Protein AF-A0A106Q282-F1 (afdb_monomer)

Secondary structure (DSSP, 8-state):
--HHHHHHHHHHHTT-HHHHHHHHTT--SHHHHHHHHHHHHHTT-HHHHHHHHHHHHHHS-TTHHHHHHHHHHHHTT-HHHHHHHHHHHHHHSS--EEEEETTEEEEE-HHHHHHHHHSSSEEEETTTTEEEETTEEEE-TT-HHHHHHHHHHHHHTTS-EEHHHHHHHHH--SS--HHHHHHHHHHHHHHHHHHTTTEEEEE-SSEEEEEESS-S-EEEEE-SS--TTHHHHHHTTT---B-HHHHHHHTT--HHHHHHHHHHHHHTTS-EEES-GGG-EEEPPPPTT--GGGSSPPPPPP-

Solvent-accessible surface area (backbone atoms only — not comparable to full-atom values): 16586 Å² total; per-residue (Å²): 131,65,66,51,61,56,51,23,51,51,26,47,75,73,71,32,35,66,63,16,36,78,57,31,70,92,42,85,50,28,70,32,24,36,53,48,12,52,28,28,45,78,71,66,40,53,70,60,13,51,54,28,37,54,50,12,60,70,60,32,57,89,72,55,49,60,55,50,51,39,50,52,26,56,76,68,66,40,64,68,59,35,51,52,47,51,52,53,46,55,62,57,72,34,64,60,22,20,42,31,35,76,92,46,78,42,78,24,39,51,68,55,48,53,51,53,63,69,31,65,33,37,35,36,29,65,78,71,33,30,41,34,37,67,91,50,73,48,82,27,68,94,35,64,50,51,40,41,46,51,44,54,29,28,51,40,30,89,43,65,41,42,51,63,58,50,43,35,67,42,69,67,42,94,69,84,49,71,69,53,53,55,49,48,55,53,49,49,52,52,42,31,69,67,36,58,94,52,24,47,65,45,81,52,98,65,28,34,29,55,45,57,63,92,32,92,43,53,33,23,37,34,49,61,68,89,50,97,50,45,73,61,50,62,75,22,66,85,52,49,77,40,39,59,63,58,53,10,61,77,66,76,45,56,49,70,60,41,45,56,43,51,53,54,33,37,75,69,66,60,31,44,74,47,75,59,80,94,62,34,29,38,22,37,62,76,63,93,87,61,69,67,79,76,72,55,77,74,80,73,84,83,133

Foldseek 3Di:
DPPLLVQLVVCVVVLNLVSSCVSLVPPQALSSLQSPLSSCVSVVNNVSSVVSNVSSCVRDDVPVPLVVQLVVCVVVVPPVSNVVSVVVVVVQQDFAWWKAFPVGIDGDGPVRVVVVQCDQAFELEPVQLWTDGHPDIFHCPVPQLLSQLVLQQLNQPPDFDALQRSLCRRVVDPDDDVVSVVVSVVSLVVSQVRCVVFWHWDADPGGTHTGGDPGPGRIYIGHPDPDPLVLLLVVQVVQDWDDLVRSCVVVVHDSVVSVVSQVVCVVVLQWDWDDDDRPITIHGDPDPPDPCVVVDDDPDDDD

Organism: NCBI:txid101571

Radius of gyration: 25.52 Å; Cα contacts (8 Å, |Δi|>4): 434; chains: 1; bounding box: 53×56×69 Å

Structure (mmCIF, N/CA/C/O backbone):
data_AF-A0A106Q282-F1
#
_entry.id   AF-A0A106Q282-F1
#
loop_
_atom_site.group_PDB
_atom_site.id
_atom_site.type_symbol
_atom_site.label_atom_id
_atom_site.label_alt_id
_atom_site.label_comp_id
_atom_site.label_asym_id
_atom_site.label_entity_id
_atom_site.label_seq_id
_atom_site.pdbx_PDB_ins_code
_atom_site.Cartn_x
_atom_site.Cartn_y
_atom_site.Cartn_z
_atom_site.occupancy
_atom_site.B_iso_or_equiv
_atom_site.auth_seq_id
_atom_site.auth_comp_id
_atom_site.auth_asym_id
_atom_site.auth_atom_id
_atom_site.pdbx_PDB_model_num
ATOM 1 N N . MET A 1 1 ? -22.013 -17.414 27.531 1.00 53.38 1 MET A N 1
ATOM 2 C CA . MET A 1 1 ? -21.304 -16.157 27.854 1.00 53.38 1 MET A CA 1
ATOM 3 C C . MET A 1 1 ? -20.330 -16.478 28.979 1.00 53.38 1 MET A C 1
ATOM 5 O O . MET A 1 1 ? -20.756 -17.107 29.939 1.00 53.38 1 MET A O 1
ATOM 9 N N . ASP A 1 2 ? -19.038 -16.191 28.820 1.00 76.56 2 ASP A N 1
ATOM 10 C CA . ASP A 1 2 ? -17.997 -16.616 29.770 1.00 76.56 2 ASP A CA 1
ATOM 11 C C . ASP A 1 2 ? -18.056 -15.763 31.051 1.00 76.56 2 ASP A C 1
ATOM 13 O O . ASP A 1 2 ? -17.713 -14.578 31.042 1.00 76.56 2 ASP A O 1
ATOM 17 N N . SER A 1 3 ? -18.544 -16.358 32.142 1.00 81.38 3 SER A N 1
ATOM 18 C CA . SER A 1 3 ? -18.848 -15.666 33.401 1.00 81.38 3 SER A CA 1
ATOM 19 C C . SER A 1 3 ? -17.624 -14.993 34.028 1.00 81.38 3 SER A C 1
ATOM 21 O O . SER A 1 3 ? -17.761 -13.948 34.669 1.00 81.38 3 SER A O 1
ATOM 23 N N . LEU A 1 4 ? -16.425 -15.541 33.801 1.00 83.69 4 LEU A N 1
ATOM 24 C CA . LEU A 1 4 ? -15.169 -14.994 34.313 1.00 83.69 4 LEU A CA 1
ATOM 25 C C . LEU A 1 4 ? -14.754 -13.723 33.570 1.00 83.69 4 LEU A C 1
ATOM 27 O O . LEU A 1 4 ? -14.342 -12.753 34.207 1.00 83.69 4 LEU A O 1
ATOM 31 N N . LEU A 1 5 ? -14.921 -13.692 32.243 1.00 79.38 5 LEU A N 1
ATOM 32 C CA . LEU A 1 5 ? -14.633 -12.506 31.431 1.00 79.38 5 LEU A CA 1
ATOM 33 C C . LEU A 1 5 ? -15.580 -11.355 31.782 1.00 79.38 5 LEU A C 1
ATOM 35 O O . LEU A 1 5 ? -15.135 -10.222 31.969 1.00 79.38 5 LEU A O 1
ATOM 39 N N . THR A 1 6 ? -16.874 -11.644 31.949 1.00 80.69 6 THR A N 1
ATOM 40 C CA . THR A 1 6 ? -17.861 -10.636 32.361 1.00 80.69 6 THR A CA 1
ATOM 41 C C . THR A 1 6 ? -17.565 -10.093 33.763 1.00 80.69 6 THR A C 1
ATOM 43 O O . THR A 1 6 ? -17.649 -8.886 33.989 1.00 80.69 6 THR A O 1
ATOM 46 N N . ALA A 1 7 ? -17.183 -10.955 34.711 1.00 79.19 7 ALA A N 1
ATOM 47 C CA . ALA A 1 7 ? -16.820 -10.533 36.062 1.00 79.19 7 ALA A CA 1
ATOM 48 C C . ALA A 1 7 ? -15.539 -9.680 36.090 1.00 79.19 7 ALA A C 1
ATOM 50 O O . ALA A 1 7 ? -15.483 -8.685 36.810 1.00 79.19 7 ALA A O 1
ATOM 51 N N . ALA A 1 8 ? -14.531 -10.029 35.286 1.00 75.12 8 ALA A N 1
ATOM 52 C CA . ALA A 1 8 ? -13.304 -9.248 35.159 1.00 75.12 8 ALA A CA 1
ATOM 53 C C . ALA A 1 8 ? -13.548 -7.873 34.515 1.00 75.12 8 ALA A C 1
ATOM 55 O O . ALA A 1 8 ? -13.023 -6.873 34.999 1.00 75.12 8 ALA A O 1
ATOM 56 N N . ALA A 1 9 ? -14.396 -7.795 33.484 1.00 73.62 9 ALA A N 1
ATOM 57 C CA . ALA A 1 9 ? -14.776 -6.524 32.867 1.00 73.62 9 ALA A CA 1
ATOM 58 C C . ALA A 1 9 ? -15.494 -5.588 33.856 1.00 73.62 9 ALA A C 1
ATOM 60 O O . ALA A 1 9 ? -15.179 -4.401 33.918 1.00 73.62 9 ALA A O 1
ATOM 61 N N . ARG A 1 10 ? -16.407 -6.120 34.684 1.00 76.88 10 ARG A N 1
ATOM 62 C CA . ARG A 1 10 ? -17.064 -5.335 35.745 1.00 76.88 10 ARG A CA 1
ATOM 63 C C . ARG A 1 10 ? -16.081 -4.841 36.804 1.00 76.88 10 ARG A C 1
ATOM 65 O O . ARG A 1 10 ? -16.205 -3.701 37.234 1.00 76.88 10 ARG A O 1
ATOM 72 N N . ALA A 1 11 ? -15.108 -5.665 37.198 1.00 71.44 11 ALA A N 1
ATOM 73 C CA . ALA A 1 11 ? -14.070 -5.249 38.141 1.00 71.44 11 ALA A CA 1
ATOM 74 C C . ALA A 1 11 ? -13.252 -4.067 37.588 1.00 71.44 11 ALA A C 1
ATOM 76 O O . ALA A 1 11 ? -13.077 -3.072 38.283 1.00 71.44 11 ALA A O 1
ATOM 77 N N . LEU A 1 12 ? -12.860 -4.106 36.308 1.00 73.06 12 LEU A N 1
ATOM 78 C CA . LEU A 1 12 ? -12.168 -2.981 35.659 1.00 73.06 12 LEU A CA 1
ATOM 79 C C . LEU A 1 12 ? -13.017 -1.712 35.584 1.00 73.06 12 LEU A C 1
ATOM 81 O O . LEU A 1 12 ? -12.491 -0.621 35.799 1.00 73.06 12 LEU A O 1
ATOM 85 N N . ALA A 1 13 ? -14.312 -1.843 35.285 1.00 74.31 13 ALA A N 1
ATOM 86 C CA . ALA A 1 13 ? -15.237 -0.710 35.252 1.00 74.31 13 ALA A CA 1
ATOM 87 C C . ALA A 1 13 ? -15.425 -0.070 36.639 1.00 74.31 13 ALA A C 1
ATOM 89 O O . ALA A 1 13 ? -15.619 1.137 36.736 1.00 74.31 13 ALA A O 1
ATOM 90 N N . ALA A 1 14 ? -15.317 -0.866 37.706 1.00 80.81 14 ALA A N 1
ATOM 91 C CA . ALA A 1 14 ? -15.343 -0.400 39.091 1.00 80.81 14 ALA A CA 1
ATOM 92 C C . ALA A 1 14 ? -13.981 0.125 39.595 1.00 80.81 14 ALA A C 1
ATOM 94 O O . ALA A 1 14 ? -13.879 0.514 40.756 1.00 80.81 14 ALA A O 1
ATOM 95 N N . GLY A 1 15 ? -12.938 0.130 38.754 1.00 81.31 15 GLY A N 1
ATOM 96 C CA . GLY A 1 15 ? -11.592 0.563 39.139 1.00 81.31 15 GLY A CA 1
ATOM 97 C C . GLY A 1 15 ? -10.822 -0.447 39.996 1.00 81.31 15 GLY A C 1
ATOM 98 O O . GLY A 1 15 ? -9.905 -0.053 40.711 1.00 81.31 15 GLY A O 1
ATOM 99 N N . ASP A 1 16 ? -11.172 -1.736 39.930 1.00 87.38 16 ASP A N 1
ATOM 100 C CA . ASP A 1 16 ? -10.484 -2.846 40.602 1.00 87.38 16 ASP A CA 1
ATOM 101 C C . ASP A 1 16 ? -9.645 -3.678 39.601 1.00 87.38 16 ASP A C 1
ATOM 103 O O . ASP A 1 16 ? -10.053 -4.768 39.166 1.00 87.38 16 ASP A O 1
ATOM 107 N N . PRO A 1 17 ? -8.453 -3.189 39.196 1.00 80.12 17 PRO A N 1
ATOM 108 C CA . PRO A 1 17 ? -7.592 -3.895 38.252 1.00 80.12 17 PRO A CA 1
ATOM 109 C C . PRO A 1 17 ? -7.018 -5.194 38.827 1.00 80.12 17 PRO A C 1
ATOM 111 O O . PRO A 1 17 ? -6.827 -6.154 38.081 1.00 80.12 17 PRO A O 1
ATOM 114 N N . LEU A 1 18 ? -6.780 -5.278 40.141 1.00 91.38 18 LEU A N 1
ATOM 115 C CA . LEU A 1 18 ? -6.259 -6.494 40.778 1.00 91.38 18 LEU A CA 1
ATOM 116 C C . LEU A 1 18 ? -7.315 -7.602 40.817 1.00 91.38 18 LEU A C 1
ATOM 118 O O . LEU A 1 18 ? -7.019 -8.755 40.491 1.00 91.38 18 LEU A O 1
ATOM 122 N N . GLY A 1 19 ? -8.565 -7.262 41.133 1.00 85.06 19 GLY A N 1
ATOM 123 C CA . GLY A 1 19 ? -9.672 -8.203 41.051 1.00 85.06 19 GLY A CA 1
ATOM 124 C C . GLY A 1 19 ? -9.935 -8.665 39.622 1.00 85.06 19 GLY A C 1
ATOM 125 O O . GLY A 1 19 ? -10.280 -9.832 39.415 1.00 85.06 19 GLY A O 1
ATOM 126 N N . ALA A 1 20 ? -9.754 -7.807 38.618 1.00 84.81 20 ALA A N 1
ATOM 127 C CA . ALA A 1 20 ? -9.811 -8.237 37.226 1.00 84.81 20 ALA A CA 1
ATOM 128 C C . ALA A 1 20 ? -8.704 -9.254 36.907 1.00 84.81 20 ALA A C 1
ATOM 130 O O . ALA A 1 20 ? -8.999 -10.336 36.399 1.00 84.81 20 ALA A O 1
ATOM 131 N N . LEU A 1 21 ? -7.451 -8.959 37.276 1.00 89.69 21 LEU A N 1
ATOM 132 C CA . LEU A 1 21 ? -6.305 -9.844 37.041 1.00 89.69 21 LEU A CA 1
ATOM 133 C C . LEU A 1 21 ? -6.476 -11.213 37.700 1.00 89.69 21 LEU A C 1
ATOM 135 O O . LEU A 1 21 ? -6.272 -12.218 37.027 1.00 89.69 21 LEU A O 1
ATOM 139 N N . ASN A 1 22 ? -6.945 -11.283 38.948 1.00 91.19 22 ASN A N 1
ATOM 140 C CA . ASN A 1 22 ? -7.187 -12.560 39.636 1.00 91.19 22 ASN A CA 1
ATOM 141 C C . ASN A 1 22 ? -8.141 -13.496 38.876 1.00 91.19 22 ASN A C 1
ATOM 143 O O . ASN A 1 22 ? -8.068 -14.712 39.029 1.00 91.19 22 ASN A O 1
ATOM 147 N N . ARG A 1 23 ? -9.027 -12.948 38.038 1.00 87.88 23 ARG A N 1
ATOM 148 C CA . ARG A 1 23 ? -10.015 -13.721 37.273 1.00 87.88 23 ARG A CA 1
ATOM 149 C C . ARG A 1 23 ? -9.509 -14.168 35.901 1.00 87.88 23 ARG A C 1
ATOM 151 O O . ARG A 1 23 ? -9.998 -15.168 35.384 1.00 87.88 23 ARG A O 1
ATOM 158 N N . VAL A 1 24 ? -8.557 -13.445 35.302 1.00 90.06 24 VAL A N 1
ATOM 159 C CA . VAL A 1 24 ? -8.091 -13.689 33.919 1.00 90.06 24 VAL A CA 1
ATOM 160 C C . VAL A 1 24 ? -6.582 -13.931 33.786 1.00 90.06 24 VAL A C 1
ATOM 162 O O . VAL A 1 24 ? -6.096 -14.110 32.673 1.00 90.06 24 VAL A O 1
ATOM 165 N N . ALA A 1 25 ? -5.825 -13.969 34.889 1.00 86.31 25 ALA A N 1
ATOM 166 C CA . ALA A 1 25 ? -4.361 -14.087 34.891 1.00 86.31 25 ALA A CA 1
ATOM 167 C C . ALA A 1 25 ? -3.834 -15.282 34.081 1.00 86.31 25 ALA A C 1
ATOM 169 O O . ALA A 1 25 ? -2.866 -15.128 33.338 1.00 86.31 25 ALA A O 1
ATOM 170 N N . LEU A 1 26 ? -4.493 -16.438 34.204 1.00 85.88 26 LEU A N 1
ATOM 171 C CA . LEU A 1 26 ? -4.070 -17.720 33.623 1.00 85.88 26 LEU A CA 1
ATOM 172 C C . LEU A 1 26 ? -4.639 -17.988 32.220 1.00 85.88 26 LEU A C 1
ATOM 174 O O . LEU A 1 26 ? -4.508 -19.093 31.703 1.00 85.88 26 LEU A O 1
ATOM 178 N N . ARG A 1 27 ? -5.326 -17.013 31.621 1.00 84.12 27 ARG A N 1
ATOM 179 C CA . ARG A 1 27 ? -6.064 -17.195 30.371 1.00 84.12 27 ARG A CA 1
ATOM 180 C C . ARG A 1 27 ? -5.407 -16.463 29.217 1.00 84.12 27 ARG A C 1
ATOM 182 O O . ARG A 1 27 ? -5.316 -15.241 29.258 1.00 84.12 27 ARG A O 1
ATOM 189 N N . ASP A 1 28 ? -5.044 -17.184 28.163 1.00 80.06 28 ASP A N 1
ATOM 190 C CA . ASP A 1 28 ? -4.363 -16.626 26.984 1.00 80.06 28 ASP A CA 1
ATOM 191 C C . ASP A 1 28 ? -5.266 -16.446 25.757 1.00 80.06 28 ASP A C 1
ATOM 193 O O . ASP A 1 28 ? -4.793 -16.108 24.673 1.00 80.06 28 ASP A O 1
ATOM 197 N N . ASP A 1 29 ? -6.582 -16.600 25.919 1.00 79.75 29 ASP A N 1
ATOM 198 C CA . ASP A 1 29 ? -7.537 -16.195 24.894 1.00 79.75 29 ASP A CA 1
ATOM 199 C C . ASP A 1 29 ? -7.600 -14.667 24.749 1.00 79.75 29 ASP A C 1
ATOM 201 O O . ASP A 1 29 ? -7.314 -13.893 25.669 1.00 79.75 29 ASP A O 1
ATOM 205 N N . ALA A 1 30 ? -7.988 -14.219 23.558 1.00 73.62 30 ALA A N 1
ATOM 206 C CA . ALA A 1 30 ? -7.926 -12.815 23.174 1.00 73.62 30 ALA A CA 1
ATOM 207 C C . ALA A 1 30 ? -8.675 -11.849 24.130 1.00 73.62 30 ALA A C 1
ATOM 209 O O . ALA A 1 30 ? -8.098 -10.818 24.493 1.00 73.62 30 ALA A O 1
ATOM 210 N N . PRO A 1 31 ? -9.893 -12.164 24.626 1.00 76.25 31 PRO A N 1
ATOM 211 C CA . PRO A 1 31 ? -10.565 -11.357 25.649 1.00 76.25 31 PRO A CA 1
ATOM 212 C C . PRO A 1 31 ? -9.780 -11.226 26.953 1.00 76.25 31 PRO A C 1
ATOM 214 O O . PRO A 1 31 ? -9.683 -10.132 27.508 1.00 76.25 31 PRO A O 1
ATOM 217 N N . ALA A 1 32 ? -9.187 -12.317 27.434 1.00 82.62 32 ALA A N 1
ATOM 218 C CA . ALA A 1 32 ? -8.398 -12.306 28.656 1.00 82.62 32 ALA A CA 1
ATOM 219 C C . ALA A 1 32 ? -7.122 -11.463 28.503 1.00 82.62 32 ALA A C 1
ATOM 221 O O . ALA A 1 32 ? -6.776 -10.696 29.401 1.00 82.62 32 ALA A O 1
ATOM 222 N N . LEU A 1 33 ? -6.449 -11.538 27.349 1.00 82.81 33 LEU A N 1
ATOM 223 C CA . LEU A 1 33 ? -5.311 -10.671 27.019 1.00 82.81 33 LEU A CA 1
ATOM 224 C C . LEU A 1 33 ? -5.704 -9.183 27.002 1.00 82.81 33 LEU A C 1
ATOM 226 O O . LEU A 1 33 ? -4.972 -8.354 27.545 1.00 82.81 33 LEU A O 1
ATOM 230 N N . ALA A 1 34 ? -6.865 -8.839 26.435 1.00 77.75 34 ALA A N 1
ATOM 231 C CA . ALA A 1 34 ? -7.357 -7.461 26.405 1.00 77.75 34 ALA A CA 1
ATOM 232 C C . ALA A 1 34 ? -7.664 -6.923 27.813 1.00 77.75 34 ALA A C 1
ATOM 234 O O . ALA A 1 34 ? -7.200 -5.839 28.165 1.00 77.75 34 ALA A O 1
ATOM 235 N N . LEU A 1 35 ? -8.376 -7.693 28.644 1.00 82.12 35 LEU A N 1
ATOM 236 C CA . LEU A 1 35 ? -8.706 -7.297 30.019 1.00 82.12 35 LEU A CA 1
ATOM 237 C C . LEU A 1 35 ? -7.449 -7.163 30.894 1.00 82.12 35 LEU A C 1
ATOM 239 O O . LEU A 1 35 ? -7.337 -6.200 31.651 1.00 82.12 35 LEU A O 1
ATOM 243 N N . ARG A 1 36 ? -6.459 -8.059 30.744 1.00 84.62 36 ARG A N 1
ATOM 244 C CA . ARG A 1 36 ? -5.145 -7.917 31.402 1.00 84.62 36 ARG A CA 1
ATOM 245 C C . ARG A 1 36 ? -4.420 -6.648 30.944 1.00 84.62 36 ARG A C 1
ATOM 247 O O . ARG A 1 36 ? -3.838 -5.952 31.768 1.00 84.62 36 ARG A O 1
ATOM 254 N N . GLY A 1 37 ? -4.485 -6.317 29.654 1.00 79.50 37 GLY A N 1
ATOM 255 C CA . GLY A 1 37 ? -3.915 -5.081 29.116 1.00 79.50 37 GLY A CA 1
ATOM 256 C C . GLY A 1 37 ? -4.540 -3.818 29.719 1.00 79.50 37 GLY A C 1
ATOM 257 O O . GLY A 1 37 ? -3.815 -2.914 30.126 1.00 79.50 37 GLY A O 1
ATOM 258 N N . ILE A 1 38 ? -5.871 -3.780 29.844 1.00 75.81 38 ILE A N 1
ATOM 259 C CA . ILE A 1 38 ? -6.600 -2.668 30.478 1.00 75.81 38 ILE A CA 1
ATOM 260 C C . ILE A 1 38 ? -6.245 -2.561 31.968 1.00 75.81 38 ILE A C 1
ATOM 262 O O . ILE A 1 38 ? -5.982 -1.460 32.448 1.00 75.81 38 ILE A O 1
ATOM 266 N N . ALA A 1 39 ? -6.162 -3.688 32.684 1.00 80.88 39 ALA A N 1
ATOM 267 C CA . ALA A 1 39 ? -5.735 -3.709 34.084 1.00 80.88 39 ALA A CA 1
ATOM 268 C C . ALA A 1 39 ? -4.326 -3.116 34.264 1.00 80.88 39 ALA A C 1
ATOM 270 O O . ALA A 1 39 ? -4.113 -2.278 35.136 1.00 80.88 39 ALA A O 1
ATOM 271 N N . MET A 1 40 ? -3.374 -3.501 33.405 1.00 84.94 40 MET A N 1
ATOM 272 C CA . MET A 1 40 ? -2.004 -2.972 33.438 1.00 84.94 40 MET A CA 1
ATOM 273 C C . MET A 1 40 ? -1.955 -1.473 33.129 1.00 84.94 40 MET A C 1
ATOM 275 O O . MET A 1 40 ? -1.184 -0.753 33.755 1.00 84.94 40 MET A O 1
ATOM 279 N N . ALA A 1 41 ? -2.813 -0.982 32.229 1.00 74.81 41 ALA A N 1
ATOM 280 C CA . ALA A 1 41 ? -2.925 0.448 31.950 1.00 74.81 41 ALA A CA 1
ATOM 281 C C . ALA A 1 41 ? -3.469 1.235 33.155 1.00 74.81 41 ALA A C 1
ATOM 283 O O . ALA A 1 41 ? -2.933 2.294 33.470 1.00 74.81 41 ALA A O 1
ATOM 284 N N . GLN A 1 42 ? -4.477 0.708 33.862 1.00 79.44 42 GLN A N 1
ATOM 285 C CA . GLN A 1 42 ? -4.991 1.317 35.100 1.00 79.44 42 GLN A CA 1
ATOM 286 C C . GLN A 1 42 ? -3.950 1.309 36.235 1.00 79.44 42 GLN A C 1
ATOM 288 O O . GLN A 1 42 ? -3.947 2.212 37.066 1.00 79.44 42 GLN A O 1
ATOM 293 N N . LEU A 1 43 ? -3.044 0.324 36.249 1.00 83.81 43 LEU A N 1
ATOM 294 C CA . LEU A 1 43 ? -1.917 0.232 37.189 1.00 83.81 43 LEU A CA 1
ATOM 295 C C . LEU A 1 43 ? -0.681 1.053 36.765 1.00 83.81 43 LEU A C 1
ATOM 297 O O . LEU A 1 43 ? 0.300 1.096 37.504 1.00 83.81 43 LEU A O 1
ATOM 301 N N . GLY A 1 44 ? -0.706 1.696 35.592 1.00 81.00 44 GLY A N 1
ATOM 302 C CA . GLY A 1 44 ? 0.385 2.534 35.078 1.00 81.00 44 GLY A CA 1
ATOM 303 C C . GLY A 1 44 ? 1.501 1.797 34.320 1.00 81.00 44 GLY A C 1
ATOM 304 O O . GLY A 1 44 ? 2.458 2.436 33.883 1.00 81.00 44 GLY A O 1
ATOM 305 N N . ASP A 1 45 ? 1.395 0.482 34.102 1.00 84.75 45 ASP A N 1
ATOM 306 C CA . ASP A 1 45 ? 2.365 -0.305 33.320 1.00 84.75 45 ASP A CA 1
ATOM 307 C C . ASP A 1 45 ? 1.985 -0.309 31.826 1.00 84.75 45 ASP A C 1
ATOM 309 O O . ASP A 1 45 ? 1.467 -1.281 31.260 1.00 84.75 45 ASP A O 1
ATOM 313 N N . PHE A 1 46 ? 2.208 0.837 31.174 1.00 66.94 46 PHE A N 1
ATOM 314 C CA . PHE A 1 46 ? 1.797 1.071 29.785 1.00 66.94 46 PHE A CA 1
ATOM 315 C C . PHE A 1 46 ? 2.529 0.190 28.762 1.00 66.94 46 PHE A C 1
ATOM 317 O O . PHE A 1 46 ? 1.952 -0.158 27.728 1.00 66.94 46 PHE A O 1
ATOM 324 N N . GLU A 1 47 ? 3.776 -0.203 29.033 1.00 70.94 47 GLU A N 1
ATOM 325 C CA . GLU A 1 47 ? 4.549 -1.071 28.137 1.00 70.94 47 GLU A CA 1
ATOM 326 C C . GLU A 1 47 ? 3.959 -2.487 28.093 1.00 70.94 47 GLU A C 1
ATOM 328 O O . GLU A 1 47 ? 3.679 -3.012 27.006 1.00 70.94 47 GLU A O 1
ATOM 333 N N . ARG A 1 48 ? 3.660 -3.090 29.255 1.00 72.94 48 ARG A N 1
ATOM 334 C CA . ARG A 1 48 ? 2.961 -4.387 29.293 1.00 72.94 48 ARG A CA 1
ATOM 335 C C . ARG A 1 48 ? 1.540 -4.292 28.778 1.00 72.94 48 ARG A C 1
ATOM 337 O O . ARG A 1 48 ? 1.127 -5.183 28.035 1.00 72.94 48 ARG A O 1
ATOM 344 N N . ALA A 1 49 ? 0.814 -3.221 29.099 1.00 66.88 49 ALA A N 1
ATOM 345 C CA . ALA A 1 49 ? -0.524 -2.999 28.559 1.00 66.88 49 ALA A CA 1
ATOM 346 C C . ALA A 1 49 ? -0.517 -3.050 27.023 1.00 66.88 49 ALA A C 1
ATOM 348 O O . ALA A 1 49 ? -1.283 -3.792 26.407 1.00 66.88 49 ALA A O 1
ATOM 349 N N . LYS A 1 50 ? 0.421 -2.337 26.393 1.00 63.25 50 LYS A N 1
ATOM 350 C CA . LYS A 1 50 ? 0.569 -2.285 24.935 1.00 63.25 50 LYS A CA 1
ATOM 351 C C . LYS A 1 50 ? 0.941 -3.637 24.327 1.00 63.25 50 LYS A C 1
ATOM 353 O O . LYS A 1 50 ? 0.416 -3.992 23.269 1.00 63.25 50 LYS A O 1
ATOM 358 N N . ALA A 1 51 ? 1.829 -4.398 24.967 1.00 71.88 51 ALA A N 1
ATOM 359 C CA . ALA A 1 51 ? 2.198 -5.741 24.517 1.00 71.88 51 ALA A CA 1
ATOM 360 C C . ALA A 1 51 ? 1.012 -6.723 24.585 1.00 71.88 51 ALA A C 1
ATOM 362 O O . ALA A 1 51 ? 0.770 -7.473 23.633 1.00 71.88 51 ALA A O 1
ATOM 363 N N . LEU A 1 52 ? 0.238 -6.674 25.673 1.00 74.31 52 LEU A N 1
ATOM 364 C CA . LEU A 1 52 ? -0.942 -7.513 25.886 1.00 74.31 52 LEU A CA 1
ATOM 365 C C . LEU A 1 52 ? -2.070 -7.169 24.911 1.00 74.31 52 LEU A C 1
ATOM 367 O O . LEU A 1 52 ? -2.603 -8.068 24.269 1.00 74.31 52 LEU A O 1
ATOM 371 N N . VAL A 1 53 ? -2.368 -5.883 24.704 1.00 70.62 53 VAL A N 1
ATOM 372 C CA . VAL A 1 53 ? -3.387 -5.438 23.736 1.00 70.62 53 VAL A CA 1
ATOM 373 C C . VAL A 1 53 ? -3.002 -5.817 22.304 1.00 70.62 53 VAL A C 1
ATOM 375 O O . VAL A 1 53 ? -3.850 -6.272 21.541 1.00 70.62 53 VAL A O 1
ATOM 378 N N . ARG A 1 54 ? -1.721 -5.712 21.926 1.00 70.31 54 ARG A N 1
ATOM 379 C CA . ARG A 1 54 ? -1.246 -6.179 20.608 1.00 70.31 54 ARG A CA 1
ATOM 380 C C . ARG A 1 54 ? -1.390 -7.687 20.435 1.00 70.31 54 ARG A C 1
ATOM 382 O O . ARG A 1 54 ? -1.714 -8.142 19.343 1.00 70.31 54 ARG A O 1
ATOM 389 N N . SER A 1 55 ? -1.134 -8.453 21.490 1.00 71.69 55 SER A N 1
ATOM 390 C CA . SER A 1 55 ? -1.286 -9.910 21.468 1.00 71.69 55 SER A CA 1
ATOM 391 C C . SER A 1 55 ? -2.762 -10.305 21.404 1.00 71.69 55 SER A C 1
ATOM 393 O O . SER A 1 55 ? -3.121 -11.156 20.598 1.00 71.69 55 SER A O 1
ATOM 395 N N . ALA A 1 56 ? -3.626 -9.610 22.151 1.00 67.38 56 ALA A N 1
ATOM 396 C CA . ALA A 1 56 ? -5.076 -9.745 22.063 1.00 67.38 56 ALA A CA 1
ATOM 397 C C . ALA A 1 56 ? -5.570 -9.464 20.640 1.00 67.38 56 ALA A C 1
ATOM 399 O O . ALA A 1 56 ? -6.266 -10.287 20.063 1.00 67.38 56 ALA A O 1
ATOM 400 N N . ALA A 1 57 ? -5.152 -8.347 20.038 1.00 64.69 57 ALA A N 1
ATOM 401 C CA . ALA A 1 57 ? -5.541 -7.965 18.682 1.00 64.69 57 ALA A CA 1
ATOM 402 C C . ALA A 1 57 ? -5.117 -8.987 17.613 1.00 64.69 57 ALA A C 1
ATOM 404 O O . ALA A 1 57 ? -5.829 -9.157 16.635 1.00 64.69 57 ALA A O 1
ATOM 405 N N . ARG A 1 58 ? -3.983 -9.678 17.801 1.00 66.62 58 ARG A N 1
ATOM 406 C CA . ARG A 1 58 ? -3.551 -10.784 16.926 1.00 66.62 58 ARG A CA 1
ATOM 407 C C . ARG A 1 58 ? -4.357 -12.066 17.137 1.00 66.62 58 ARG A C 1
ATOM 409 O O . ARG A 1 58 ? -4.485 -12.854 16.210 1.00 66.62 58 ARG A O 1
ATOM 416 N N . ALA A 1 59 ? -4.815 -12.300 18.365 1.00 67.94 59 ALA A N 1
ATOM 417 C CA . ALA A 1 59 ? -5.557 -13.496 18.745 1.00 67.94 59 ALA A CA 1
ATOM 418 C C . ALA A 1 59 ? -7.058 -13.374 18.438 1.00 67.94 59 ALA A C 1
ATOM 420 O O . ALA A 1 59 ? -7.716 -14.380 18.180 1.00 67.94 59 ALA A O 1
ATOM 421 N N . PHE A 1 60 ? -7.613 -12.161 18.445 1.00 61.53 60 PHE A N 1
ATOM 422 C CA . PHE A 1 60 ? -8.930 -11.921 17.882 1.00 61.53 60 PHE A CA 1
ATOM 423 C C . PHE A 1 60 ? -8.844 -11.941 16.352 1.00 61.53 60 PHE A C 1
ATOM 425 O O . PHE A 1 60 ? -8.027 -11.237 15.763 1.00 61.53 60 PHE A O 1
ATOM 432 N N . GLY A 1 61 ? -9.715 -12.706 15.691 1.00 58.56 61 GLY A N 1
ATOM 433 C CA . GLY A 1 61 ? -9.883 -12.573 14.245 1.00 58.56 61 GLY A CA 1
ATOM 434 C C . GLY A 1 61 ? -10.336 -11.144 13.893 1.00 58.56 61 GLY A C 1
ATOM 435 O O . GLY A 1 61 ? -11.163 -10.585 14.621 1.00 58.56 61 GLY A O 1
ATOM 436 N N . PRO A 1 62 ? -9.855 -10.545 12.785 1.00 54.53 62 PRO A N 1
ATOM 437 C CA . PRO A 1 62 ? -10.008 -9.112 12.495 1.00 54.53 62 PRO A CA 1
ATOM 438 C C . PRO A 1 62 ? -11.463 -8.612 12.477 1.00 54.53 62 PRO A C 1
ATOM 440 O O . PRO A 1 62 ? -11.718 -7.454 12.796 1.00 54.53 62 PRO A O 1
ATOM 443 N N . LYS A 1 63 ? -12.433 -9.486 12.172 1.00 54.78 63 LYS A N 1
ATOM 444 C CA . LYS A 1 63 ? -13.866 -9.144 12.113 1.00 54.78 63 LYS A CA 1
ATOM 445 C C . LYS A 1 63 ? -14.625 -9.382 13.424 1.00 54.78 63 LYS A C 1
ATOM 447 O O . LYS A 1 63 ? -15.660 -8.759 13.649 1.00 54.78 63 LYS A O 1
ATOM 452 N N . GLU A 1 64 ? -14.123 -10.238 14.315 1.00 58.78 64 GLU A N 1
ATOM 453 C CA . GLU A 1 64 ? -14.832 -10.584 15.555 1.00 58.78 64 GLU A CA 1
ATOM 454 C C . GLU A 1 64 ? -14.603 -9.565 16.681 1.00 58.78 64 GLU A C 1
ATOM 456 O O . GLU A 1 64 ? -15.494 -9.365 17.505 1.00 58.78 64 GLU A O 1
ATOM 461 N N . THR A 1 65 ? -13.449 -8.887 16.720 1.00 63.75 65 THR A N 1
ATOM 462 C CA . THR A 1 65 ? -13.089 -7.951 17.806 1.00 63.75 65 THR A CA 1
ATOM 463 C C . THR A 1 65 ? -14.029 -6.761 17.881 1.00 63.75 65 THR A C 1
ATOM 465 O O . THR A 1 65 ? -14.541 -6.434 18.948 1.00 63.75 65 THR A O 1
ATOM 468 N N . VAL A 1 66 ? -14.264 -6.112 16.740 1.00 65.81 66 VAL A N 1
ATOM 469 C CA . VAL A 1 66 ? -15.054 -4.878 16.662 1.00 65.81 66 VAL A CA 1
ATOM 470 C C . VAL A 1 66 ? -16.535 -5.188 16.852 1.00 65.81 66 VAL A C 1
ATOM 472 O O . VAL A 1 66 ? -17.224 -4.467 17.567 1.00 65.81 66 VAL A O 1
ATOM 475 N N . ALA A 1 67 ? -17.013 -6.306 16.297 1.00 67.19 67 ALA A N 1
ATOM 476 C CA . ALA A 1 67 ? -18.379 -6.776 16.503 1.00 67.19 67 ALA A CA 1
ATOM 477 C C . ALA A 1 67 ? -18.657 -7.105 17.981 1.00 67.19 67 ALA A C 1
ATOM 479 O O . ALA A 1 67 ? -19.679 -6.688 18.524 1.00 67.19 67 ALA A O 1
ATOM 480 N N . ARG A 1 68 ? -17.729 -7.789 18.665 1.00 67.19 68 ARG A N 1
ATOM 481 C CA . ARG A 1 68 ? -17.860 -8.095 20.100 1.00 67.19 68 ARG A CA 1
ATOM 482 C C . ARG A 1 68 ? -17.708 -6.858 20.981 1.00 67.19 68 ARG A C 1
ATOM 484 O O . ARG A 1 68 ? -18.443 -6.731 21.954 1.00 67.19 68 ARG A O 1
ATOM 491 N N . ALA A 1 69 ? -16.805 -5.938 20.638 1.00 65.44 69 ALA A N 1
ATOM 492 C CA . ALA A 1 69 ? -16.679 -4.659 21.333 1.00 65.44 69 ALA A CA 1
ATOM 493 C C . ALA A 1 69 ? -17.969 -3.838 21.209 1.00 65.44 69 ALA A C 1
ATOM 495 O O . ALA A 1 69 ? -18.454 -3.313 22.208 1.00 65.44 69 ALA A O 1
ATOM 496 N N . ARG A 1 70 ? -18.563 -3.791 20.007 1.00 67.50 70 ARG A N 1
ATOM 497 C CA . ARG A 1 70 ? -19.848 -3.129 19.761 1.00 67.50 70 ARG A CA 1
ATOM 498 C C . ARG A 1 70 ? -20.951 -3.745 20.612 1.00 67.50 70 ARG A C 1
ATOM 500 O O . ARG A 1 70 ? -21.667 -3.006 21.275 1.00 67.50 70 ARG A O 1
ATOM 507 N N . GLN A 1 71 ? -21.054 -5.075 20.635 1.00 67.62 71 GLN A N 1
ATOM 508 C CA . GLN A 1 71 ? -22.051 -5.766 21.454 1.00 67.62 71 GLN A CA 1
ATOM 509 C C . GLN A 1 71 ? -21.868 -5.450 22.944 1.00 67.62 71 GLN A C 1
ATOM 511 O O . GLN A 1 71 ? -22.824 -5.079 23.610 1.00 67.62 71 GLN A O 1
ATOM 516 N N . ALA A 1 72 ? -20.638 -5.503 23.458 1.00 68.69 72 ALA A N 1
ATOM 517 C CA . ALA A 1 72 ? -20.360 -5.181 24.856 1.00 68.69 72 ALA A CA 1
ATOM 518 C C . ALA A 1 72 ? -20.676 -3.712 25.207 1.00 68.69 72 ALA A C 1
ATOM 520 O O . ALA A 1 72 ? -21.169 -3.438 26.298 1.00 68.69 72 ALA A O 1
ATOM 521 N N . ALA A 1 73 ? -20.419 -2.768 24.295 1.00 64.25 73 ALA A N 1
ATOM 522 C CA . ALA A 1 73 ? -20.754 -1.355 24.486 1.00 64.25 73 ALA A CA 1
ATOM 523 C C . ALA A 1 73 ? -22.268 -1.098 24.462 1.00 64.25 73 ALA A C 1
ATOM 525 O O . ALA A 1 73 ? -22.762 -0.288 25.249 1.00 64.25 73 ALA A O 1
ATOM 526 N N . GLN A 1 74 ? -22.995 -1.822 23.604 1.00 69.19 74 GLN A N 1
ATOM 527 C CA . GLN A 1 74 ? -24.457 -1.812 23.558 1.00 69.19 74 GLN A CA 1
ATOM 528 C C . GLN A 1 74 ? -25.058 -2.401 24.837 1.00 69.19 74 GLN A C 1
ATOM 530 O O . GLN A 1 74 ? -25.912 -1.765 25.448 1.00 69.19 74 GLN A O 1
ATOM 535 N N . ASP A 1 75 ? -24.562 -3.557 25.286 1.00 66.50 75 ASP A N 1
ATOM 536 C CA . ASP A 1 75 ? -25.004 -4.213 26.522 1.00 66.50 75 ASP A CA 1
ATOM 537 C C . ASP A 1 75 ? -24.723 -3.344 27.763 1.00 66.50 75 ASP A C 1
ATOM 539 O O . ASP A 1 75 ? -25.489 -3.356 28.725 1.00 66.50 75 ASP A O 1
ATOM 543 N N . ALA A 1 76 ? -23.638 -2.561 27.743 1.00 63.41 76 ALA A N 1
ATOM 544 C CA . ALA A 1 76 ? -23.302 -1.599 28.793 1.00 63.41 76 ALA A CA 1
ATOM 545 C C . ALA A 1 76 ? -24.117 -0.292 28.722 1.00 63.41 76 ALA A C 1
ATOM 547 O O . ALA A 1 76 ? -24.043 0.516 29.647 1.00 63.41 76 ALA A O 1
ATOM 548 N N . GLY A 1 77 ? -24.866 -0.052 27.638 1.00 64.75 77 GLY A N 1
ATOM 549 C CA . GLY A 1 77 ? -25.689 1.147 27.456 1.00 64.75 77 GLY A CA 1
ATOM 550 C C . GLY A 1 77 ? -24.900 2.452 27.287 1.00 64.75 77 GLY A C 1
ATOM 551 O O . GLY A 1 77 ? -25.459 3.534 27.456 1.00 64.75 77 GLY A O 1
ATOM 552 N N . ILE A 1 78 ? -23.603 2.388 26.964 1.00 68.38 78 ILE A N 1
ATOM 553 C CA . ILE A 1 78 ? -22.745 3.577 26.862 1.00 68.38 78 ILE A CA 1
ATOM 554 C C . ILE A 1 78 ? -22.773 4.097 25.419 1.00 68.38 78 ILE A C 1
ATOM 556 O O . ILE A 1 78 ? -22.046 3.614 24.544 1.00 68.38 78 ILE A O 1
ATOM 560 N N . ALA A 1 79 ? -23.602 5.113 25.167 1.00 58.88 79 ALA A N 1
ATOM 561 C CA . ALA A 1 79 ? -23.805 5.679 23.830 1.00 58.88 79 ALA A CA 1
ATOM 562 C C . ALA A 1 79 ? -22.509 6.223 23.197 1.00 58.88 79 ALA A C 1
ATOM 564 O O . ALA A 1 79 ? -22.226 5.932 22.037 1.00 58.88 79 ALA A O 1
ATOM 565 N N . ALA A 1 80 ? -21.686 6.942 23.971 1.00 51.38 80 ALA A N 1
ATOM 566 C CA . ALA A 1 80 ? -20.414 7.489 23.490 1.00 51.38 80 ALA A CA 1
ATOM 567 C C . ALA A 1 80 ? -19.439 6.384 23.047 1.00 51.38 80 ALA A C 1
ATOM 569 O O . ALA A 1 80 ? -18.861 6.457 21.969 1.00 51.38 80 ALA A O 1
ATOM 570 N N . LEU A 1 81 ? -19.321 5.311 23.834 1.00 52.34 81 LEU A N 1
ATOM 571 C CA . LEU A 1 81 ? -18.461 4.174 23.505 1.00 52.34 81 LEU A CA 1
ATOM 572 C C . LEU A 1 81 ? -18.948 3.435 22.250 1.00 52.34 81 LEU A C 1
ATOM 574 O O . LEU A 1 81 ? -18.141 3.007 21.431 1.00 52.34 81 LEU A O 1
ATOM 578 N N . THR A 1 82 ? -20.266 3.313 22.077 1.00 60.84 82 THR A N 1
ATOM 579 C CA . THR A 1 82 ? -20.854 2.721 20.867 1.00 60.84 82 THR A CA 1
ATOM 580 C C . THR A 1 82 ? -20.524 3.558 19.628 1.00 60.84 82 THR A C 1
ATOM 582 O O . THR A 1 82 ? -20.139 2.998 18.605 1.00 60.84 82 THR A O 1
ATOM 585 N N . ALA A 1 83 ? -20.611 4.889 19.722 1.00 61.03 83 ALA A N 1
ATOM 586 C CA . ALA A 1 83 ? -20.256 5.792 18.627 1.00 61.03 83 ALA A CA 1
ATOM 587 C C . ALA A 1 83 ? -18.762 5.709 18.257 1.00 61.03 83 ALA A C 1
ATOM 589 O O . ALA A 1 83 ? -18.430 5.638 17.074 1.00 61.03 83 ALA A O 1
ATOM 590 N N . GLU A 1 84 ? -17.870 5.640 19.249 1.00 57.38 84 GLU A N 1
ATOM 591 C CA . GLU A 1 84 ? -16.425 5.462 19.033 1.00 57.38 84 GLU A CA 1
ATOM 592 C C . GLU A 1 84 ? -16.105 4.142 18.316 1.00 57.38 84 GLU A C 1
ATOM 594 O O . GLU A 1 84 ? -15.331 4.110 17.357 1.00 57.38 84 GLU A O 1
ATOM 599 N N . ILE A 1 85 ? -16.739 3.040 18.730 1.00 64.75 85 ILE A N 1
ATOM 600 C CA . ILE A 1 85 ? -16.549 1.728 18.094 1.00 64.75 85 ILE A CA 1
ATOM 601 C C . ILE A 1 85 ? -17.086 1.730 16.660 1.00 64.75 85 ILE A C 1
ATOM 603 O O . ILE A 1 85 ? -16.465 1.149 15.768 1.00 64.75 85 ILE A O 1
ATOM 607 N N . ASP A 1 86 ? -18.209 2.401 16.420 1.00 68.06 86 ASP A N 1
ATOM 608 C CA . ASP A 1 86 ? -18.801 2.523 15.090 1.00 68.06 86 ASP A CA 1
ATOM 609 C C . ASP A 1 86 ? -17.924 3.357 14.150 1.00 68.06 86 ASP A C 1
ATOM 611 O O . ASP A 1 86 ? -17.740 2.978 12.990 1.00 68.06 86 ASP A O 1
ATOM 615 N N . CYS A 1 87 ? -17.316 4.429 14.662 1.00 63.19 87 CYS A N 1
ATOM 616 C CA . CYS A 1 87 ? -16.316 5.222 13.951 1.00 63.19 87 CYS A CA 1
ATOM 617 C C . CYS A 1 87 ? -15.073 4.380 13.614 1.00 63.19 87 CYS A C 1
ATOM 619 O O . CYS A 1 87 ? -14.665 4.300 12.453 1.00 63.19 87 CYS A O 1
ATOM 621 N N . ALA A 1 88 ? -14.520 3.668 14.602 1.00 61.53 88 ALA A N 1
ATOM 622 C CA . ALA A 1 88 ? -13.376 2.780 14.407 1.00 61.53 88 ALA A CA 1
ATOM 623 C C . ALA A 1 88 ? -13.667 1.678 13.375 1.00 61.53 88 ALA A C 1
ATOM 625 O O . ALA A 1 88 ? -12.817 1.371 12.538 1.00 61.53 88 ALA A O 1
ATOM 626 N N . ARG A 1 89 ? -14.882 1.116 13.384 1.00 67.62 89 ARG A N 1
ATOM 627 C CA . ARG A 1 89 ? -15.326 0.150 12.375 1.00 67.62 89 ARG A CA 1
ATOM 628 C C . ARG A 1 89 ? -15.355 0.767 10.980 1.00 67.62 89 ARG A C 1
ATOM 630 O O . ARG A 1 89 ? -14.821 0.169 10.056 1.00 67.62 89 ARG A O 1
ATOM 637 N N . GLY A 1 90 ? -15.914 1.970 10.839 1.00 63.38 90 GLY A N 1
ATOM 638 C CA . GLY A 1 90 ? -15.937 2.687 9.563 1.00 63.38 90 GLY A CA 1
ATOM 639 C C . GLY A 1 90 ? -14.539 2.903 8.974 1.00 63.38 90 GLY A C 1
ATOM 640 O O . GLY A 1 90 ? -14.357 2.777 7.767 1.00 63.38 90 GLY A O 1
ATOM 641 N N . ILE A 1 91 ? -13.536 3.156 9.821 1.00 65.06 91 ILE A N 1
ATOM 642 C CA . ILE A 1 91 ? -12.131 3.278 9.400 1.00 65.06 91 ILE A CA 1
ATOM 643 C C . ILE A 1 91 ? -11.560 1.927 8.941 1.00 65.06 91 ILE A C 1
ATOM 645 O O . ILE A 1 91 ? -10.830 1.878 7.954 1.00 65.06 91 ILE A O 1
ATOM 649 N N . LEU A 1 92 ? -11.870 0.834 9.643 1.00 66.44 92 LEU A N 1
ATOM 650 C CA . LEU A 1 92 ? -11.360 -0.507 9.324 1.00 66.44 92 LEU A CA 1
ATOM 651 C C . LEU A 1 92 ? -12.016 -1.122 8.079 1.00 66.44 92 LEU A C 1
ATOM 653 O O . LEU A 1 92 ? -11.357 -1.864 7.352 1.00 66.44 92 LEU A O 1
ATOM 657 N N . ASP A 1 93 ? -13.281 -0.785 7.827 1.00 72.50 93 ASP A N 1
ATOM 658 C CA . ASP A 1 93 ? -14.038 -1.201 6.641 1.00 72.50 93 ASP A CA 1
ATOM 659 C C . ASP A 1 93 ? -13.741 -0.315 5.416 1.00 72.50 93 ASP A C 1
ATOM 661 O O . ASP A 1 93 ? -14.192 -0.604 4.304 1.00 72.50 93 ASP A O 1
ATOM 665 N N . ALA A 1 94 ? -12.977 0.768 5.586 1.00 73.38 94 ALA A N 1
ATOM 666 C CA . ALA A 1 94 ? -12.532 1.589 4.473 1.00 73.38 94 ALA A CA 1
ATOM 667 C C . ALA A 1 94 ? -11.429 0.873 3.664 1.00 73.38 94 ALA A C 1
ATOM 669 O O . ALA A 1 94 ? -10.606 0.141 4.223 1.00 73.38 94 ALA A O 1
ATOM 670 N N . PRO A 1 95 ? -11.340 1.116 2.343 1.00 81.12 95 PRO A N 1
ATOM 671 C CA . PRO A 1 95 ? -10.243 0.609 1.529 1.00 81.12 95 PRO A CA 1
ATOM 672 C C . PRO A 1 95 ? -8.873 1.000 2.096 1.00 81.12 95 PRO A C 1
ATOM 674 O O . PRO A 1 95 ? -8.541 2.181 2.193 1.00 81.12 95 PRO A O 1
ATOM 677 N N . ALA A 1 96 ? -8.054 0.002 2.420 1.00 81.94 96 ALA A N 1
ATOM 678 C CA . ALA A 1 96 ? -6.714 0.186 2.969 1.00 81.94 96 ALA A CA 1
ATOM 679 C C . ALA A 1 96 ? -5.662 0.367 1.867 1.00 81.94 96 ALA A C 1
ATOM 681 O O . ALA A 1 96 ? -4.680 1.094 2.036 1.00 81.94 96 ALA A O 1
ATOM 682 N N . ALA A 1 97 ? -5.867 -0.278 0.716 1.00 87.44 97 ALA A N 1
ATOM 683 C CA . ALA A 1 97 ? -4.970 -0.178 -0.426 1.00 87.44 97 ALA A CA 1
ATOM 684 C C . ALA A 1 97 ? -5.697 -0.398 -1.757 1.00 87.44 97 ALA A C 1
ATOM 686 O O . ALA A 1 97 ? -6.888 -0.695 -1.813 1.00 87.44 97 ALA A O 1
ATOM 687 N N . ARG A 1 98 ? -4.955 -0.263 -2.852 1.00 91.75 98 ARG A N 1
ATOM 688 C CA . ARG A 1 98 ? -5.379 -0.628 -4.199 1.00 91.75 98 ARG A CA 1
ATOM 689 C C . ARG A 1 98 ? -4.384 -1.620 -4.781 1.00 91.75 98 ARG A C 1
ATOM 691 O O . ARG A 1 98 ? -3.202 -1.312 -4.898 1.00 91.75 98 ARG A O 1
ATOM 698 N N . ARG A 1 99 ? -4.866 -2.795 -5.166 1.00 93.19 99 ARG A N 1
ATOM 699 C CA . ARG A 1 99 ? -4.123 -3.783 -5.948 1.00 93.19 99 ARG A CA 1
ATOM 700 C C . ARG A 1 99 ? -4.148 -3.378 -7.411 1.00 93.19 99 ARG A C 1
ATOM 702 O O . ARG A 1 99 ? -5.226 -3.145 -7.945 1.00 93.19 99 ARG A O 1
ATOM 709 N N . ILE A 1 100 ? -2.985 -3.315 -8.044 1.00 92.69 100 ILE A N 1
ATOM 710 C CA . ILE A 1 100 ? -2.824 -3.137 -9.486 1.00 92.69 100 ILE A CA 1
ATOM 711 C C . ILE A 1 100 ? -2.184 -4.417 -10.022 1.00 92.69 100 ILE A C 1
ATOM 713 O O . ILE A 1 100 ? -1.118 -4.830 -9.563 1.00 92.69 100 ILE A O 1
ATOM 717 N N . ALA A 1 101 ? -2.889 -5.053 -10.948 1.00 86.62 101 ALA A N 1
ATOM 718 C CA . ALA A 1 101 ? -2.512 -6.286 -11.625 1.00 86.62 101 ALA A CA 1
ATOM 719 C C . ALA A 1 101 ? -2.951 -6.180 -13.101 1.00 86.62 101 ALA A C 1
ATOM 721 O O . ALA A 1 101 ? -3.736 -5.284 -13.427 1.00 86.62 101 ALA A O 1
ATOM 722 N N . PRO A 1 102 ? -2.529 -7.090 -13.996 1.00 75.00 102 PRO A N 1
ATOM 723 C CA . PRO A 1 102 ? -2.956 -7.081 -15.402 1.00 75.00 102 PRO A CA 1
ATOM 724 C C . PRO A 1 102 ? -4.487 -7.112 -15.601 1.00 75.00 102 PRO A C 1
ATOM 726 O O . PRO A 1 102 ? -4.982 -6.636 -16.617 1.00 75.00 102 PRO A O 1
ATOM 729 N N . GLY A 1 103 ? -5.257 -7.591 -14.614 1.00 74.12 103 GLY A N 1
ATOM 730 C CA . GLY A 1 103 ? -6.729 -7.531 -14.603 1.00 74.12 103 GLY A CA 1
ATOM 731 C C . GLY A 1 103 ? -7.337 -6.175 -14.207 1.00 74.12 103 GLY A C 1
ATOM 732 O O . GLY A 1 103 ? -8.554 -6.073 -14.073 1.00 74.12 103 GLY A O 1
ATOM 733 N N . GLY A 1 104 ? -6.516 -5.145 -13.991 1.00 84.56 104 GLY A N 1
ATOM 734 C CA . GLY A 1 104 ? -6.934 -3.806 -13.584 1.00 84.56 104 GLY A CA 1
ATOM 735 C C . GLY A 1 104 ? -6.698 -3.505 -12.104 1.00 84.56 104 GLY A C 1
ATOM 736 O O . GLY A 1 104 ? -6.042 -4.252 -11.371 1.00 84.56 104 GLY A O 1
ATOM 737 N N . ALA A 1 105 ? -7.218 -2.357 -11.667 1.00 89.25 105 ALA A N 1
ATOM 738 C CA . ALA A 1 105 ? -7.062 -1.884 -10.300 1.00 89.25 105 ALA A CA 1
ATOM 739 C C . ALA A 1 105 ? -8.283 -2.245 -9.438 1.00 89.25 105 ALA A C 1
ATOM 741 O O . ALA A 1 105 ? -9.415 -1.934 -9.805 1.00 89.25 105 ALA A O 1
ATOM 742 N N . ARG A 1 106 ? -8.056 -2.851 -8.267 1.00 92.00 106 ARG A N 1
ATOM 743 C CA . ARG A 1 106 ? -9.099 -3.223 -7.298 1.00 92.00 106 ARG A CA 1
ATOM 744 C C . ARG A 1 106 ? -8.767 -2.666 -5.917 1.00 92.00 106 ARG A C 1
ATOM 746 O O . ARG A 1 106 ? -7.640 -2.808 -5.448 1.00 92.00 106 ARG A O 1
ATOM 753 N N . LEU A 1 107 ? -9.742 -2.035 -5.266 1.00 89.56 107 LEU A N 1
ATOM 754 C CA . LEU A 1 107 ? -9.624 -1.617 -3.868 1.00 89.56 107 LEU A CA 1
ATOM 755 C C . LEU A 1 107 ? -9.600 -2.845 -2.955 1.00 89.56 107 LEU A C 1
ATOM 757 O O . LEU A 1 107 ? -10.368 -3.779 -3.172 1.00 89.56 107 LEU A O 1
ATOM 761 N N . LEU A 1 108 ? -8.705 -2.829 -1.971 1.00 87.44 108 LEU A N 1
ATOM 762 C CA . LEU A 1 108 ? -8.538 -3.882 -0.979 1.00 87.44 108 LEU A CA 1
ATOM 763 C C . LEU A 1 108 ? -8.855 -3.347 0.413 1.00 87.44 108 LEU A C 1
ATOM 765 O O . LEU A 1 108 ? -8.371 -2.273 0.792 1.00 87.44 108 LEU A O 1
ATOM 769 N N . LEU A 1 109 ? -9.613 -4.127 1.174 1.00 86.25 109 LEU A N 1
ATOM 770 C CA . LEU A 1 109 ? -9.772 -3.952 2.615 1.00 86.25 109 LEU A CA 1
ATOM 771 C C . LEU A 1 109 ? -8.518 -4.417 3.369 1.00 86.25 109 LEU A C 1
ATOM 773 O O . LEU A 1 109 ? -7.611 -5.021 2.793 1.00 86.25 109 LEU A O 1
ATOM 777 N N . LEU A 1 110 ? -8.440 -4.105 4.664 1.00 80.19 110 LEU A N 1
ATOM 778 C CA . LEU A 1 110 ? -7.262 -4.412 5.480 1.00 80.19 110 LEU A CA 1
ATOM 779 C C . LEU A 1 110 ? -6.944 -5.918 5.523 1.00 80.19 110 LEU A C 1
ATOM 781 O O . LEU A 1 110 ? -5.786 -6.298 5.363 1.00 80.19 110 LEU A O 1
ATOM 785 N N . ASP A 1 111 ? -7.962 -6.765 5.675 1.00 79.62 111 ASP A N 1
ATOM 786 C CA . ASP A 1 111 ? -7.826 -8.226 5.687 1.00 79.62 111 ASP A CA 1
ATOM 787 C C . ASP A 1 111 ? -7.345 -8.775 4.334 1.00 79.62 111 ASP A C 1
ATOM 789 O O . ASP A 1 111 ? -6.490 -9.658 4.279 1.00 79.62 111 ASP A O 1
ATOM 793 N N . GLU A 1 112 ? -7.825 -8.208 3.227 1.00 87.88 112 GLU A N 1
ATOM 794 C CA . GLU A 1 112 ? -7.364 -8.564 1.882 1.00 87.88 112 GLU A CA 1
ATOM 795 C C . GLU A 1 112 ? -5.911 -8.139 1.629 1.00 87.88 112 GLU A C 1
ATOM 797 O O . GLU A 1 112 ? -5.168 -8.843 0.941 1.00 87.88 112 GLU A O 1
ATOM 802 N N . VAL A 1 113 ? -5.477 -7.006 2.196 1.00 88.44 113 VAL A N 1
ATOM 803 C CA . VAL A 1 113 ? -4.066 -6.596 2.164 1.00 88.44 113 VAL A CA 1
ATOM 804 C C . VAL A 1 113 ? -3.209 -7.588 2.944 1.00 88.44 113 VAL A C 1
ATOM 806 O O . VAL A 1 113 ? -2.172 -8.012 2.440 1.00 88.44 113 VAL A O 1
ATOM 809 N N . GLU A 1 114 ? -3.624 -7.997 4.142 1.00 85.69 114 GLU A N 1
ATOM 810 C CA . GLU A 1 114 ? -2.897 -9.001 4.926 1.00 85.69 114 GLU A CA 1
ATOM 811 C C . GLU A 1 114 ? -2.805 -10.343 4.194 1.00 85.69 114 GLU A C 1
ATOM 813 O O . GLU A 1 114 ? -1.713 -10.907 4.099 1.00 85.69 114 GLU A O 1
ATOM 818 N N . ALA A 1 115 ? -3.908 -10.805 3.600 1.00 88.75 115 ALA A N 1
ATOM 819 C CA . ALA A 1 115 ? -3.938 -12.023 2.797 1.00 88.75 115 ALA A CA 1
ATOM 820 C C . ALA A 1 115 ? -2.998 -11.937 1.582 1.00 88.75 115 ALA A C 1
ATOM 822 O O . ALA A 1 115 ? -2.230 -12.866 1.332 1.00 88.75 115 ALA A O 1
ATOM 823 N N . LEU A 1 116 ? -2.989 -10.807 0.863 1.00 90.69 116 LEU A N 1
ATOM 824 C CA . LEU A 1 116 ? -2.061 -10.576 -0.247 1.00 90.69 116 LEU A CA 1
ATOM 825 C C . LEU A 1 116 ? -0.604 -10.6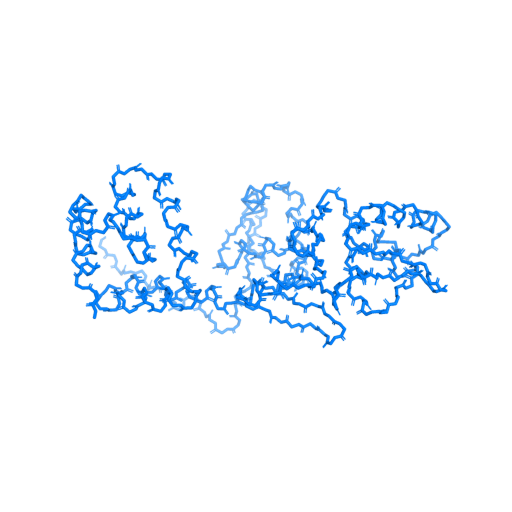14 0.228 1.00 90.69 116 LEU A C 1
ATOM 827 O O . LEU A 1 116 ? 0.240 -11.249 -0.399 1.00 90.69 116 LEU A O 1
ATOM 831 N N . LEU A 1 117 ? -0.299 -9.953 1.343 1.00 88.12 117 LEU A N 1
ATOM 832 C CA . LEU A 1 117 ? 1.049 -9.895 1.903 1.00 88.12 117 LEU A CA 1
ATOM 833 C C . LEU A 1 117 ? 1.530 -11.236 2.486 1.00 88.12 117 LEU A C 1
ATOM 835 O O . LEU A 1 117 ? 2.739 -11.418 2.638 1.00 88.12 117 LEU A O 1
ATOM 839 N N . ALA A 1 118 ? 0.609 -12.132 2.842 1.00 87.75 118 ALA A N 1
ATOM 840 C CA . ALA A 1 118 ? 0.884 -13.496 3.289 1.00 87.75 118 ALA A CA 1
ATOM 841 C C . ALA A 1 118 ? 0.947 -14.516 2.138 1.00 87.75 118 ALA A C 1
ATOM 843 O O . ALA A 1 118 ? 1.391 -15.640 2.357 1.00 87.75 118 ALA A O 1
ATOM 844 N N . SER A 1 119 ? 0.504 -14.136 0.937 1.00 89.38 119 SER A N 1
ATOM 845 C CA . SER A 1 119 ? 0.538 -14.994 -0.246 1.00 89.38 119 SER A CA 1
ATOM 846 C C . SER A 1 119 ? 1.953 -15.175 -0.807 1.00 89.38 119 SER A C 1
ATOM 848 O O . SER A 1 119 ? 2.894 -14.465 -0.443 1.00 89.38 119 SER A O 1
ATOM 850 N N . ASP A 1 120 ? 2.076 -16.085 -1.772 1.00 89.62 120 ASP A N 1
ATOM 851 C CA . ASP A 1 120 ? 3.319 -16.330 -2.506 1.00 89.62 120 ASP A CA 1
ATOM 852 C C . ASP A 1 120 ? 3.597 -15.284 -3.604 1.00 89.62 120 ASP A C 1
ATOM 854 O O . ASP A 1 120 ? 4.499 -15.478 -4.413 1.00 89.62 120 ASP A O 1
ATOM 858 N N . ALA A 1 121 ? 2.833 -14.188 -3.680 1.00 92.69 121 ALA A N 1
ATOM 859 C CA . ALA A 1 121 ? 3.035 -13.142 -4.681 1.00 92.69 121 ALA A CA 1
ATOM 860 C C . ALA A 1 121 ? 4.283 -12.286 -4.396 1.00 92.69 121 ALA A C 1
ATOM 862 O O . ALA A 1 121 ? 4.606 -11.970 -3.245 1.00 92.69 121 ALA A O 1
ATOM 863 N N . VAL A 1 122 ? 4.940 -11.816 -5.461 1.00 95.38 122 VAL A N 1
ATOM 864 C CA . VAL A 1 122 ? 5.905 -10.714 -5.353 1.00 95.38 122 VAL A CA 1
ATOM 865 C C . VAL A 1 122 ? 5.122 -9.406 -5.323 1.00 95.38 122 VAL A C 1
ATOM 867 O O . VAL A 1 122 ? 4.505 -9.009 -6.309 1.00 95.38 122 VAL A O 1
ATOM 870 N N . VAL A 1 123 ? 5.149 -8.715 -4.187 1.00 95.88 123 VAL A N 1
ATOM 871 C CA . VAL A 1 123 ? 4.434 -7.457 -3.979 1.00 95.88 123 VAL A CA 1
ATOM 872 C C . VAL A 1 123 ? 5.396 -6.279 -4.078 1.00 95.88 123 VAL A C 1
ATOM 874 O O . VAL A 1 123 ? 6.311 -6.131 -3.263 1.00 95.88 123 VAL A O 1
ATOM 877 N N . VAL A 1 124 ? 5.153 -5.398 -5.045 1.00 96.69 124 VAL A N 1
ATOM 878 C CA . VAL A 1 124 ? 5.757 -4.064 -5.100 1.00 96.69 124 VAL A CA 1
ATOM 879 C C . VAL A 1 124 ? 4.871 -3.114 -4.295 1.00 96.69 124 VAL A C 1
ATOM 881 O O . VAL A 1 124 ? 3.817 -2.676 -4.751 1.00 96.69 124 VAL A O 1
ATOM 884 N N . ASP A 1 125 ? 5.282 -2.814 -3.068 1.00 93.81 125 ASP A N 1
ATOM 885 C CA . ASP A 1 125 ? 4.527 -2.009 -2.111 1.00 93.81 125 ASP A CA 1
ATOM 886 C C . ASP A 1 125 ? 4.901 -0.524 -2.241 1.00 93.81 125 ASP A C 1
ATOM 888 O O . ASP A 1 125 ? 5.941 -0.066 -1.756 1.00 93.81 125 ASP A O 1
ATOM 892 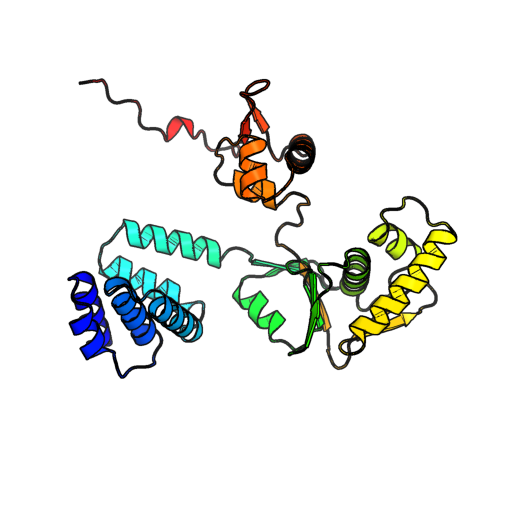N N . ALA A 1 126 ? 4.024 0.245 -2.889 1.00 89.00 126 ALA A N 1
ATOM 893 C CA . ALA A 1 126 ? 4.130 1.694 -3.033 1.00 89.00 126 ALA A CA 1
ATOM 894 C C . ALA A 1 126 ? 3.678 2.478 -1.798 1.00 89.00 126 ALA A C 1
ATOM 896 O O . ALA A 1 126 ? 3.952 3.673 -1.704 1.00 89.00 126 ALA A O 1
ATOM 897 N N . CYS A 1 127 ? 3.044 1.834 -0.820 1.00 84.56 127 CYS A N 1
ATOM 898 C CA . CYS A 1 127 ? 2.757 2.460 0.465 1.00 84.56 127 CYS A CA 1
ATOM 899 C C . CYS A 1 127 ? 4.034 2.582 1.308 1.00 84.56 127 CYS A C 1
ATOM 901 O O . CYS A 1 127 ? 4.221 3.594 1.986 1.00 84.56 127 CYS A O 1
ATOM 903 N N . ARG A 1 128 ? 4.920 1.580 1.238 1.00 84.12 128 ARG A N 1
ATOM 904 C CA . ARG A 1 128 ? 6.169 1.503 2.022 1.00 84.12 128 ARG A CA 1
ATOM 905 C C . ARG A 1 128 ? 7.449 1.665 1.199 1.00 84.12 128 ARG A C 1
ATOM 907 O O . ARG A 1 128 ? 8.532 1.734 1.777 1.00 84.12 128 ARG A O 1
ATOM 914 N N . HIS A 1 129 ? 7.338 1.749 -0.125 1.00 88.56 129 HIS A N 1
ATOM 915 C CA . HIS A 1 129 ? 8.459 1.762 -1.069 1.00 88.56 129 HIS A CA 1
ATOM 916 C C . HIS A 1 129 ? 9.399 0.558 -0.881 1.00 88.56 129 HIS A C 1
ATOM 918 O O . HIS A 1 129 ? 10.617 0.709 -0.722 1.00 88.56 129 HIS A O 1
ATOM 924 N N . VAL A 1 130 ? 8.827 -0.647 -0.878 1.00 93.31 130 VAL A N 1
ATOM 925 C CA . VAL A 1 130 ? 9.563 -1.916 -0.765 1.00 93.31 130 VAL A CA 1
ATOM 926 C C . VAL A 1 130 ? 9.109 -2.905 -1.837 1.00 93.31 130 VAL A C 1
ATOM 928 O O . VAL A 1 130 ? 7.999 -2.795 -2.348 1.00 93.31 130 VAL A O 1
ATOM 931 N N . VAL A 1 131 ? 9.952 -3.882 -2.164 1.00 96.31 131 VAL A N 1
ATOM 932 C CA . VAL A 1 131 ? 9.544 -5.081 -2.916 1.00 96.31 131 VAL A CA 1
ATOM 933 C C . VAL A 1 131 ? 9.681 -6.274 -1.987 1.00 96.31 131 VAL A C 1
ATOM 935 O O . VAL A 1 131 ? 10.694 -6.394 -1.297 1.00 96.31 131 VAL A O 1
ATOM 938 N N . ARG A 1 132 ? 8.666 -7.131 -1.913 1.00 94.56 132 ARG A N 1
ATOM 939 C CA . ARG A 1 132 ? 8.660 -8.262 -0.982 1.00 94.56 132 ARG A CA 1
ATOM 940 C C . ARG A 1 132 ? 8.045 -9.510 -1.589 1.00 94.56 132 ARG A C 1
ATOM 942 O O . ARG A 1 132 ? 7.129 -9.408 -2.390 1.00 94.56 132 ARG A O 1
ATOM 949 N N . ALA A 1 133 ? 8.510 -10.667 -1.142 1.00 92.00 133 ALA A N 1
ATOM 950 C CA . ALA A 1 133 ? 7.864 -11.954 -1.376 1.00 92.00 133 ALA A CA 1
ATOM 951 C C . ALA A 1 133 ? 8.126 -12.851 -0.165 1.00 92.00 133 ALA A C 1
ATOM 953 O O . ALA A 1 133 ? 9.240 -12.848 0.372 1.00 92.00 133 ALA A O 1
ATOM 954 N N . ALA A 1 134 ? 7.110 -13.587 0.288 1.00 82.00 134 ALA A N 1
ATOM 955 C CA . ALA A 1 134 ? 7.181 -14.408 1.496 1.00 82.00 134 ALA A CA 1
ATOM 956 C C . ALA A 1 134 ? 7.810 -13.643 2.689 1.00 82.00 134 ALA A C 1
ATOM 958 O O . ALA A 1 134 ? 7.249 -12.655 3.175 1.00 82.00 134 ALA A O 1
ATOM 959 N N . ARG A 1 135 ? 8.993 -14.077 3.153 1.00 82.56 135 ARG A N 1
ATOM 960 C CA . ARG A 1 135 ? 9.735 -13.484 4.285 1.00 82.56 135 ARG A CA 1
ATOM 961 C C . ARG A 1 135 ? 10.796 -12.457 3.878 1.00 82.56 135 ARG A C 1
ATOM 963 O O . ARG A 1 135 ? 11.378 -11.811 4.747 1.00 82.56 135 ARG A O 1
ATOM 970 N N . THR A 1 136 ? 11.046 -12.283 2.585 1.00 90.81 136 THR A N 1
ATOM 971 C CA . THR A 1 136 ? 12.112 -11.415 2.081 1.00 90.81 136 THR A CA 1
ATOM 972 C C . THR A 1 136 ? 11.544 -10.044 1.731 1.00 90.81 136 THR A C 1
ATOM 974 O O . THR A 1 136 ? 10.555 -9.933 1.010 1.00 90.81 136 THR A O 1
ATOM 977 N N . THR A 1 137 ? 12.162 -8.981 2.251 1.00 94.62 137 THR A N 1
ATOM 978 C CA . THR A 1 137 ? 11.767 -7.590 1.984 1.00 94.62 137 THR A CA 1
ATOM 979 C C . THR A 1 137 ? 12.980 -6.776 1.556 1.00 94.62 137 THR A C 1
ATOM 981 O O . THR A 1 137 ? 13.967 -6.692 2.283 1.00 94.62 137 THR A O 1
ATOM 984 N N . ILE A 1 138 ? 12.883 -6.136 0.394 1.00 95.75 138 ILE A N 1
ATOM 985 C CA . ILE A 1 138 ? 13.921 -5.290 -0.188 1.00 95.75 138 ILE A CA 1
ATOM 986 C C . ILE A 1 138 ? 13.479 -3.825 -0.085 1.00 95.75 138 ILE A C 1
ATOM 988 O O . ILE A 1 138 ? 12.551 -3.407 -0.787 1.00 95.75 138 ILE A O 1
ATOM 992 N N . PRO A 1 139 ? 14.124 -3.008 0.767 1.00 92.88 139 PRO A N 1
ATOM 993 C CA . PRO A 1 139 ? 13.773 -1.604 0.906 1.00 92.88 139 PRO A CA 1
ATOM 994 C C . PRO A 1 139 ? 14.303 -0.763 -0.261 1.00 92.88 139 PRO A C 1
ATOM 996 O O . PRO A 1 139 ? 15.502 -0.745 -0.543 1.00 92.88 139 PRO A O 1
ATOM 999 N N . LEU A 1 140 ? 13.418 0.015 -0.891 1.00 92.69 140 LEU A N 1
ATOM 1000 C CA . LEU A 1 140 ? 13.750 0.969 -1.958 1.00 92.69 140 LEU A CA 1
ATOM 1001 C C . LEU A 1 140 ? 13.399 2.423 -1.592 1.00 92.69 140 LEU A C 1
ATOM 1003 O O . LEU A 1 140 ? 13.584 3.324 -2.406 1.00 92.69 140 LEU A O 1
ATOM 1007 N N . ALA A 1 141 ? 12.973 2.691 -0.352 1.00 85.38 141 ALA A N 1
ATOM 1008 C CA . ALA A 1 141 ? 12.524 4.011 0.107 1.00 85.38 141 ALA A CA 1
ATOM 1009 C C . ALA A 1 141 ? 13.535 5.152 -0.128 1.00 85.38 141 ALA A C 1
ATOM 1011 O O . ALA A 1 141 ? 13.142 6.267 -0.460 1.00 85.38 141 ALA A O 1
ATOM 1012 N N . ARG A 1 142 ? 14.842 4.875 -0.005 1.00 86.88 142 ARG A N 1
ATOM 1013 C CA . ARG A 1 142 ? 15.927 5.848 -0.259 1.00 86.88 142 ARG A CA 1
ATOM 1014 C C . ARG A 1 142 ? 16.423 5.855 -1.712 1.00 86.88 142 ARG A C 1
ATOM 1016 O O . ARG A 1 142 ? 17.392 6.537 -2.026 1.00 86.88 142 ARG A O 1
ATOM 1023 N N . ARG A 1 143 ? 15.801 5.069 -2.594 1.00 92.94 143 ARG A N 1
ATOM 1024 C CA . ARG A 1 143 ? 16.225 4.826 -3.981 1.00 92.94 143 ARG A CA 1
ATOM 1025 C C . ARG A 1 143 ? 15.039 5.056 -4.932 1.00 92.94 143 ARG A C 1
ATOM 1027 O O . ARG A 1 143 ? 14.561 4.110 -5.554 1.00 92.94 143 ARG A O 1
ATOM 1034 N N . PRO A 1 144 ? 14.553 6.306 -5.063 1.00 87.81 144 PRO A N 1
ATOM 1035 C CA . PRO A 1 144 ? 13.291 6.609 -5.745 1.00 87.81 144 PRO A CA 1
ATOM 1036 C C . PRO A 1 144 ? 13.277 6.196 -7.221 1.00 87.81 144 PRO A C 1
ATOM 1038 O O . PRO A 1 144 ? 12.241 5.770 -7.717 1.00 87.81 144 PRO A O 1
ATOM 1041 N N . VAL A 1 145 ? 14.421 6.269 -7.910 1.00 93.19 145 VAL A N 1
ATOM 1042 C CA . VAL A 1 145 ? 14.550 5.817 -9.305 1.00 93.19 145 VAL A CA 1
ATOM 1043 C C . VAL A 1 145 ? 14.386 4.300 -9.409 1.00 93.19 145 VAL A C 1
ATOM 1045 O O . VAL A 1 145 ? 13.621 3.830 -10.244 1.00 93.19 145 VAL A O 1
ATOM 1048 N N . LEU A 1 146 ? 15.047 3.528 -8.539 1.00 95.88 146 LEU A N 1
ATOM 1049 C CA . LEU A 1 146 ? 14.918 2.067 -8.538 1.00 95.88 146 LEU A CA 1
ATOM 1050 C C . LEU A 1 146 ? 13.497 1.637 -8.176 1.00 95.88 146 LEU A C 1
ATOM 1052 O O . LEU A 1 146 ? 12.963 0.725 -8.797 1.00 95.88 146 LEU A O 1
ATOM 1056 N N . PHE A 1 147 ? 12.869 2.322 -7.217 1.00 95.62 147 PHE A N 1
ATOM 1057 C CA . PHE A 1 147 ? 11.472 2.071 -6.880 1.00 95.62 147 PHE A CA 1
ATOM 1058 C C . PHE A 1 147 ? 10.534 2.373 -8.056 1.00 95.62 147 PHE A C 1
ATOM 1060 O O . PHE A 1 147 ? 9.659 1.568 -8.354 1.00 95.62 147 PHE A O 1
ATOM 1067 N N . ALA A 1 148 ? 10.734 3.494 -8.758 1.00 93.88 148 ALA A N 1
ATOM 1068 C CA . ALA A 1 148 ? 9.935 3.845 -9.931 1.00 93.88 148 ALA A CA 1
ATOM 1069 C C . ALA A 1 148 ? 10.057 2.795 -11.049 1.00 93.88 148 ALA A C 1
ATOM 1071 O O . ALA A 1 148 ? 9.053 2.419 -11.646 1.00 93.88 148 ALA A O 1
ATOM 1072 N N . LEU A 1 149 ? 11.266 2.276 -11.297 1.00 96.56 149 LEU A N 1
ATOM 1073 C CA . LEU A 1 149 ? 11.483 1.188 -12.256 1.00 96.56 149 LEU A CA 1
ATOM 1074 C C . LEU A 1 149 ? 10.810 -0.117 -11.803 1.00 96.56 149 LEU A C 1
ATOM 1076 O O . LEU A 1 149 ? 10.116 -0.743 -12.598 1.00 96.56 149 LEU A O 1
ATOM 1080 N N . ALA A 1 150 ? 10.962 -0.503 -10.531 1.00 96.81 150 ALA A N 1
ATOM 1081 C CA . ALA A 1 150 ? 10.321 -1.697 -9.974 1.00 96.81 150 ALA A CA 1
ATOM 1082 C C . ALA A 1 150 ? 8.790 -1.625 -10.063 1.00 96.81 150 ALA A C 1
ATOM 1084 O O . ALA A 1 150 ? 8.149 -2.599 -10.445 1.00 96.81 150 ALA A O 1
ATOM 1085 N N . ARG A 1 151 ? 8.208 -0.458 -9.753 1.00 95.12 151 ARG A N 1
ATOM 1086 C CA . ARG A 1 151 ? 6.770 -0.199 -9.885 1.00 95.12 151 ARG A CA 1
ATOM 1087 C C . ARG A 1 151 ? 6.320 -0.319 -11.337 1.00 95.12 151 ARG A C 1
ATOM 1089 O O . ARG A 1 151 ? 5.387 -1.064 -11.591 1.00 95.12 151 ARG A O 1
ATOM 1096 N N . ALA A 1 152 ? 6.994 0.348 -12.274 1.00 94.81 152 ALA A N 1
ATOM 1097 C CA . ALA A 1 152 ? 6.625 0.294 -13.689 1.00 94.81 152 ALA A CA 1
ATOM 1098 C C . ALA A 1 152 ? 6.662 -1.140 -14.247 1.00 94.81 152 ALA A C 1
ATOM 1100 O O . ALA A 1 152 ? 5.744 -1.554 -14.947 1.00 94.81 152 ALA A O 1
ATOM 1101 N N . LEU A 1 153 ? 7.697 -1.910 -13.898 1.00 96.00 153 LEU A N 1
ATOM 1102 C CA . LEU A 1 153 ? 7.805 -3.316 -14.286 1.00 96.00 153 LEU A CA 1
ATOM 1103 C C . LEU A 1 153 ? 6.722 -4.184 -13.627 1.00 96.00 153 LEU A C 1
ATOM 1105 O O . LEU A 1 153 ? 6.152 -5.049 -14.283 1.00 96.00 153 LEU A O 1
ATOM 1109 N N . GLY A 1 154 ? 6.413 -3.942 -12.350 1.00 95.12 154 GLY A N 1
ATOM 1110 C CA . GLY A 1 154 ? 5.359 -4.662 -11.637 1.00 95.12 154 GLY A CA 1
ATOM 1111 C C . GLY A 1 154 ? 3.951 -4.360 -12.158 1.00 95.12 154 GLY A C 1
ATOM 1112 O O . GLY A 1 154 ? 3.126 -5.262 -12.206 1.00 95.12 154 GLY A O 1
ATOM 1113 N N . GLU A 1 155 ? 3.673 -3.120 -12.576 1.00 94.19 155 GLU A N 1
ATOM 1114 C CA . GLU A 1 155 ? 2.367 -2.726 -13.133 1.00 94.19 155 GLU A CA 1
ATOM 1115 C C . GLU A 1 155 ? 2.128 -3.347 -14.517 1.00 94.19 155 GLU A C 1
ATOM 1117 O O . GLU A 1 155 ? 0.985 -3.634 -14.868 1.00 94.19 155 GLU A O 1
ATOM 1122 N N . ALA A 1 156 ? 3.193 -3.557 -15.298 1.00 93.31 156 ALA A N 1
ATOM 1123 C CA . ALA A 1 156 ? 3.112 -4.135 -16.637 1.00 93.31 156 ALA A CA 1
ATOM 1124 C C . ALA A 1 156 ? 3.168 -5.667 -16.662 1.00 93.31 156 ALA A C 1
ATOM 1126 O O . ALA A 1 156 ? 2.838 -6.258 -17.689 1.00 93.31 156 ALA A O 1
ATOM 1127 N N . TRP A 1 157 ? 3.580 -6.311 -15.566 1.00 93.50 157 TRP A N 1
ATOM 1128 C CA . TRP A 1 157 ? 3.700 -7.765 -15.494 1.00 93.50 157 TRP A CA 1
ATOM 1129 C C . TRP A 1 157 ? 2.385 -8.456 -15.916 1.00 93.50 157 TRP A C 1
ATOM 1131 O O . TRP A 1 157 ? 1.313 -8.034 -15.479 1.00 93.50 157 TRP A O 1
ATOM 1141 N N . PRO A 1 158 ? 2.423 -9.511 -16.756 1.00 93.06 158 PRO A N 1
ATOM 1142 C CA . PRO A 1 158 ? 3.601 -10.247 -17.237 1.00 93.06 158 PRO A CA 1
ATOM 1143 C C . PRO A 1 158 ? 4.276 -9.664 -18.492 1.00 93.06 158 PRO A C 1
ATOM 1145 O O . PRO A 1 158 ? 5.211 -10.266 -19.014 1.00 93.06 158 PRO A O 1
ATOM 1148 N N . ALA A 1 159 ? 3.806 -8.530 -19.013 1.00 93.12 159 ALA A N 1
ATOM 1149 C CA . ALA A 1 159 ? 4.369 -7.906 -20.204 1.00 93.12 159 ALA A CA 1
ATOM 1150 C C . ALA A 1 159 ? 5.667 -7.134 -19.912 1.00 93.12 159 ALA A C 1
ATOM 1152 O O . ALA A 1 159 ? 5.996 -6.796 -18.773 1.00 93.12 159 ALA A O 1
ATOM 1153 N N . ASP A 1 160 ? 6.404 -6.831 -20.980 1.00 95.25 160 ASP A N 1
ATOM 1154 C CA . ASP A 1 160 ? 7.586 -5.984 -20.920 1.00 95.25 160 ASP A CA 1
ATOM 1155 C C . ASP A 1 160 ? 7.231 -4.493 -20.958 1.00 95.25 160 ASP A C 1
ATOM 1157 O O . ASP A 1 160 ? 6.224 -4.073 -21.529 1.00 95.25 160 ASP A O 1
ATOM 1161 N N . VAL A 1 161 ? 8.104 -3.666 -20.382 1.00 95.75 161 VAL A N 1
ATOM 1162 C CA . VAL A 1 161 ? 7.991 -2.207 -20.441 1.00 95.75 161 VAL A CA 1
ATOM 1163 C C . VAL A 1 161 ? 9.009 -1.662 -21.442 1.00 95.75 161 VAL A C 1
ATOM 1165 O O . VAL A 1 161 ? 10.209 -1.916 -21.282 1.00 95.75 161 VAL A O 1
ATOM 1168 N N . PRO A 1 162 ? 8.586 -0.876 -22.452 1.00 95.56 162 PRO A N 1
ATOM 1169 C CA . PRO A 1 162 ? 9.499 -0.232 -23.391 1.00 95.56 162 PRO A CA 1
ATOM 1170 C C . PRO A 1 162 ? 10.514 0.692 -22.702 1.00 95.56 162 PRO A C 1
ATOM 1172 O O . PRO A 1 162 ? 10.194 1.371 -21.723 1.00 95.56 162 PRO A O 1
ATOM 1175 N N . ARG A 1 163 ? 11.736 0.782 -23.247 1.00 94.44 163 ARG A N 1
ATOM 1176 C CA . ARG A 1 163 ? 12.822 1.614 -22.673 1.00 94.44 163 ARG A CA 1
ATOM 1177 C C . ARG A 1 163 ? 12.416 3.077 -22.503 1.00 94.44 163 ARG A C 1
ATOM 1179 O O . ARG A 1 163 ? 12.694 3.666 -21.461 1.00 94.44 163 ARG A O 1
ATOM 1186 N N . ASP A 1 164 ? 11.725 3.638 -23.490 1.00 91.19 164 ASP A N 1
ATOM 1187 C CA . ASP A 1 164 ? 11.299 5.039 -23.465 1.00 91.19 164 ASP A CA 1
ATOM 1188 C C . ASP A 1 164 ? 10.226 5.294 -22.396 1.00 91.19 164 ASP A C 1
ATOM 1190 O O . ASP A 1 164 ? 10.260 6.325 -21.724 1.00 91.19 164 ASP A O 1
ATOM 1194 N N . ALA A 1 165 ? 9.338 4.323 -22.152 1.00 91.50 165 ALA A N 1
ATOM 1195 C CA . ALA A 1 165 ? 8.349 4.401 -21.080 1.00 91.50 165 ALA A CA 1
ATOM 1196 C C . ALA A 1 165 ? 9.017 4.354 -19.694 1.00 91.50 165 ALA A C 1
ATOM 1198 O O . ALA A 1 165 ? 8.677 5.151 -18.818 1.00 91.50 165 ALA A O 1
ATOM 1199 N N . LEU A 1 166 ? 10.028 3.494 -19.509 1.00 93.31 166 LEU A N 1
ATOM 1200 C CA . LEU A 1 166 ? 10.827 3.458 -18.277 1.00 93.31 166 LEU A CA 1
ATOM 1201 C C . LEU A 1 166 ? 11.597 4.765 -18.052 1.00 93.31 166 LEU A C 1
ATOM 1203 O O . LEU A 1 166 ? 11.657 5.252 -16.924 1.00 93.31 166 LEU A O 1
ATOM 1207 N N . ILE A 1 167 ? 12.156 5.360 -19.110 1.00 91.19 167 ILE A N 1
ATOM 1208 C CA . ILE A 1 167 ? 12.855 6.653 -19.038 1.00 91.19 167 ILE A CA 1
ATOM 1209 C C . ILE A 1 167 ? 11.891 7.768 -18.630 1.00 91.19 167 ILE A C 1
ATOM 1211 O O . ILE A 1 167 ? 12.185 8.521 -17.696 1.00 91.19 167 ILE A O 1
ATOM 1215 N N . ALA A 1 168 ? 10.733 7.849 -19.287 1.00 87.19 168 ALA A N 1
ATOM 1216 C CA . ALA A 1 168 ? 9.709 8.839 -18.976 1.00 87.19 168 ALA A CA 1
ATOM 1217 C C . ALA A 1 168 ? 9.228 8.708 -17.521 1.00 87.19 168 ALA A C 1
ATOM 1219 O O . ALA A 1 168 ? 9.140 9.706 -16.802 1.00 87.19 168 ALA A O 1
ATOM 1220 N N . HIS A 1 169 ? 8.992 7.477 -17.058 1.00 83.69 169 HIS A N 1
ATOM 1221 C CA . HIS A 1 169 ? 8.489 7.207 -15.713 1.00 83.69 169 HIS A CA 1
ATOM 1222 C C . HIS A 1 169 ? 9.539 7.472 -14.617 1.00 83.69 169 HIS A C 1
ATOM 1224 O O . HIS A 1 169 ? 9.257 8.159 -13.634 1.00 83.69 169 HIS A O 1
ATOM 1230 N N . ALA A 1 170 ? 10.767 6.967 -14.780 1.00 86.19 170 ALA A N 1
ATOM 1231 C CA . ALA A 1 170 ? 11.788 6.996 -13.730 1.00 86.19 170 ALA A CA 1
ATOM 1232 C C . ALA A 1 170 ? 12.582 8.310 -13.671 1.00 86.19 170 ALA A C 1
ATOM 1234 O O . ALA A 1 170 ? 12.969 8.750 -12.585 1.00 86.19 170 ALA A O 1
ATOM 1235 N N . PHE A 1 171 ? 12.823 8.954 -14.818 1.00 83.81 171 PHE A N 1
ATOM 1236 C CA . PHE A 1 171 ? 13.630 10.177 -14.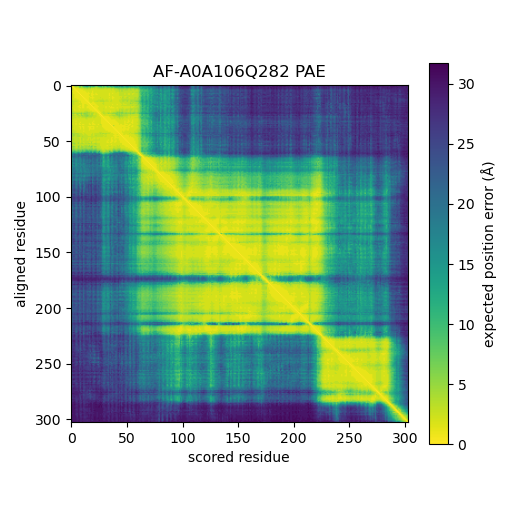897 1.00 83.81 171 PHE A CA 1
ATOM 1237 C C . PHE A 1 171 ? 12.796 11.449 -15.079 1.00 83.81 171 PHE A C 1
ATOM 1239 O O . PHE A 1 171 ? 13.352 12.544 -15.000 1.00 83.81 171 PHE A O 1
ATOM 1246 N N . ARG A 1 172 ? 11.471 11.328 -15.277 1.00 70.19 172 ARG A N 1
ATOM 1247 C CA . ARG A 1 172 ? 10.551 12.452 -15.555 1.00 70.19 172 ARG A CA 1
ATOM 1248 C C . ARG A 1 172 ? 11.007 13.321 -16.738 1.00 70.19 172 ARG A C 1
ATOM 1250 O O . ARG A 1 172 ? 10.719 14.518 -16.784 1.00 70.19 172 ARG A O 1
ATOM 1257 N N . ALA A 1 173 ? 11.741 12.725 -17.675 1.00 67.38 173 ALA A N 1
ATOM 1258 C CA . ALA A 1 173 ? 12.215 13.382 -18.883 1.00 67.38 173 ALA A CA 1
ATOM 1259 C C . ALA A 1 173 ? 11.121 13.338 -19.956 1.00 67.38 173 ALA A C 1
ATOM 1261 O O . ALA A 1 173 ? 10.476 12.309 -20.144 1.00 67.38 173 ALA A O 1
ATOM 1262 N N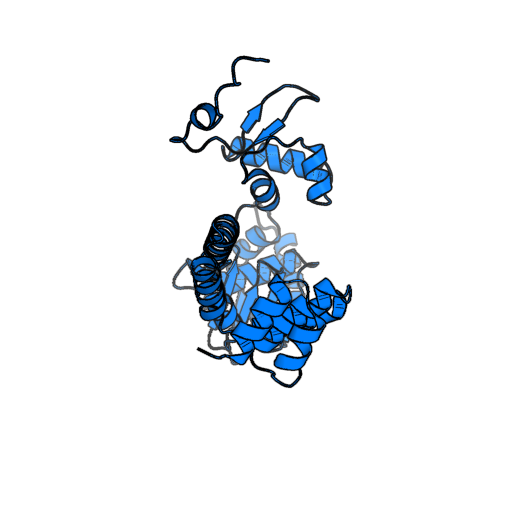 . ARG A 1 174 ? 10.913 14.455 -20.666 1.00 57.69 174 ARG A N 1
ATOM 1263 C CA . ARG A 1 174 ? 9.942 14.526 -21.775 1.00 57.69 174 ARG A CA 1
ATOM 1264 C C . ARG A 1 174 ? 10.438 13.825 -23.045 1.00 57.69 174 ARG A C 1
ATOM 1266 O O . ARG A 1 174 ? 9.612 13.376 -23.825 1.00 57.69 174 ARG A O 1
ATOM 1273 N N . HIS A 1 175 ? 11.757 13.714 -23.225 1.00 64.56 175 HIS A N 1
ATOM 1274 C CA . HIS A 1 175 ? 12.387 13.038 -24.361 1.00 64.56 175 HIS A CA 1
ATOM 1275 C C . HIS A 1 175 ? 13.582 12.207 -23.886 1.00 64.56 175 HIS A C 1
ATOM 1277 O O . HIS A 1 175 ? 14.370 12.671 -23.060 1.00 64.56 175 HIS A O 1
ATOM 1283 N N . ALA A 1 176 ? 13.707 10.986 -24.408 1.00 71.50 176 ALA A N 1
ATOM 1284 C CA . ALA A 1 176 ? 14.839 10.109 -24.147 1.00 71.50 176 ALA A CA 1
ATOM 1285 C C . ALA A 1 176 ? 16.022 10.487 -25.053 1.00 71.50 176 ALA A C 1
ATOM 1287 O O . ALA A 1 176 ? 15.916 10.42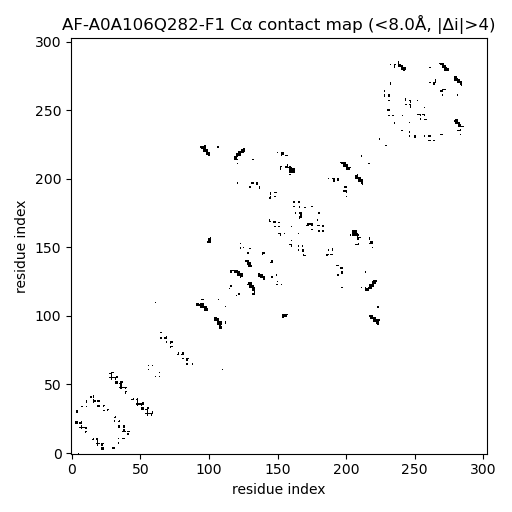0 -26.276 1.00 71.50 176 ALA A O 1
ATOM 1288 N N . ASP A 1 177 ? 17.153 10.855 -24.455 1.00 80.94 177 ASP A N 1
ATOM 1289 C CA . ASP A 1 177 ? 18.433 11.007 -25.156 1.00 80.94 177 ASP A CA 1
ATOM 1290 C C . ASP A 1 177 ? 19.371 9.820 -24.850 1.00 80.94 177 ASP A C 1
ATOM 1292 O O . ASP A 1 177 ? 19.037 8.906 -24.084 1.00 80.94 177 ASP A O 1
ATOM 1296 N N . GLU A 1 178 ? 20.561 9.809 -25.457 1.00 83.94 178 GLU A N 1
ATOM 1297 C CA . GLU A 1 178 ? 21.530 8.728 -25.240 1.00 83.94 178 GLU A CA 1
ATOM 1298 C C . GLU A 1 178 ? 22.034 8.668 -23.789 1.00 83.94 178 GLU A C 1
ATOM 1300 O O . GLU A 1 178 ? 22.259 7.583 -23.250 1.00 83.94 178 GLU A O 1
ATOM 1305 N N . SER A 1 179 ? 22.110 9.815 -23.110 1.00 86.62 179 SER A N 1
ATOM 1306 C CA . SER A 1 179 ? 22.467 9.900 -21.691 1.00 86.62 179 SER A CA 1
ATOM 1307 C C . SER A 1 179 ? 21.422 9.214 -20.806 1.00 86.62 179 SER A C 1
ATOM 1309 O O . SER A 1 179 ? 21.775 8.459 -19.896 1.00 86.62 179 SER A O 1
ATOM 1311 N N . HIS A 1 180 ? 20.129 9.404 -21.088 1.00 88.88 180 HIS A N 1
ATOM 1312 C CA . HIS A 1 180 ? 19.038 8.718 -20.397 1.00 88.88 180 HIS A CA 1
ATOM 1313 C C . HIS A 1 180 ? 19.066 7.212 -20.657 1.00 88.88 180 HIS A C 1
ATOM 1315 O O . HIS A 1 180 ? 18.853 6.435 -19.726 1.00 88.88 180 HIS A O 1
ATOM 1321 N N . ARG A 1 181 ? 19.380 6.777 -21.885 1.00 89.75 181 ARG A N 1
ATOM 1322 C CA . ARG A 1 181 ? 19.529 5.348 -22.207 1.00 89.75 181 ARG A CA 1
ATOM 1323 C C . ARG A 1 181 ? 20.709 4.714 -21.474 1.00 89.75 181 ARG A C 1
ATOM 1325 O O . ARG A 1 181 ? 20.561 3.629 -20.910 1.00 89.75 181 ARG A O 1
ATOM 1332 N N . ALA A 1 182 ? 21.860 5.385 -21.425 1.00 91.38 182 ALA A N 1
ATOM 1333 C CA . ALA A 1 182 ? 23.012 4.935 -20.645 1.00 91.38 182 ALA A CA 1
ATOM 1334 C C . ALA A 1 182 ? 22.674 4.843 -19.149 1.00 91.38 182 ALA A C 1
ATOM 1336 O O . ALA A 1 182 ? 22.929 3.817 -18.514 1.00 91.38 182 ALA A O 1
ATOM 1337 N N . ARG A 1 183 ? 22.010 5.866 -18.599 1.00 92.69 183 ARG A N 1
ATOM 1338 C CA . ARG A 1 183 ? 21.572 5.873 -17.200 1.00 92.69 183 ARG A CA 1
ATOM 1339 C C . ARG A 1 183 ? 20.561 4.767 -16.900 1.00 92.69 183 ARG A C 1
ATOM 1341 O O . ARG A 1 183 ? 20.700 4.103 -15.877 1.00 92.69 183 ARG A O 1
ATOM 1348 N N . LEU A 1 184 ? 19.589 4.523 -17.784 1.00 94.62 184 LEU A N 1
ATOM 1349 C CA . LEU A 1 184 ? 18.623 3.432 -17.628 1.00 94.62 184 LEU A CA 1
ATOM 1350 C C . LEU A 1 184 ? 19.337 2.085 -17.477 1.00 94.62 184 LEU A C 1
ATOM 1352 O O . LEU A 1 184 ? 19.006 1.331 -16.569 1.00 94.62 184 LEU A O 1
ATOM 1356 N N . ARG A 1 185 ? 20.342 1.797 -18.315 1.00 94.56 185 ARG A N 1
ATOM 1357 C CA . ARG A 1 185 ? 21.115 0.542 -18.237 1.00 94.56 185 ARG A CA 1
ATOM 1358 C C . ARG A 1 185 ? 21.784 0.370 -16.870 1.00 94.56 185 ARG A C 1
ATOM 1360 O O . ARG A 1 185 ? 21.706 -0.711 -16.290 1.00 94.56 185 ARG A O 1
ATOM 1367 N N . VAL A 1 186 ? 22.386 1.434 -16.333 1.00 96.81 186 VAL A N 1
ATOM 1368 C CA . VAL A 1 186 ? 23.027 1.418 -15.005 1.00 96.81 186 VAL A CA 1
ATOM 1369 C C . VAL A 1 186 ? 22.005 1.162 -13.897 1.00 96.81 186 VAL A C 1
ATOM 1371 O O . VAL A 1 186 ? 22.232 0.316 -13.032 1.00 96.81 186 VAL A O 1
ATOM 1374 N N . GLU A 1 187 ? 20.871 1.865 -13.915 1.00 97.38 187 GLU A N 1
ATOM 1375 C CA . GLU A 1 187 ? 19.850 1.715 -12.872 1.00 97.38 187 GLU A CA 1
ATOM 1376 C C . GLU A 1 187 ? 19.131 0.360 -12.958 1.00 97.38 187 GLU A C 1
ATOM 1378 O O . GLU A 1 187 ? 18.847 -0.231 -11.920 1.00 97.38 187 GLU A O 1
ATOM 1383 N N . ILE A 1 188 ? 18.926 -0.197 -14.158 1.00 97.56 188 ILE A N 1
ATOM 1384 C CA . ILE A 1 188 ? 18.431 -1.572 -14.332 1.00 97.56 188 ILE A CA 1
ATOM 1385 C C . ILE A 1 188 ? 19.434 -2.589 -13.780 1.00 97.56 188 ILE A C 1
ATOM 1387 O O . ILE A 1 188 ? 19.029 -3.522 -13.093 1.00 97.56 188 ILE A O 1
ATOM 1391 N N . GLY A 1 189 ? 20.738 -2.400 -14.011 1.00 97.81 189 GLY A N 1
ATOM 1392 C CA . GLY A 1 189 ? 21.771 -3.261 -13.429 1.00 97.81 189 GLY A CA 1
ATOM 1393 C C . GLY A 1 189 ? 21.747 -3.249 -11.897 1.00 97.81 189 GLY A C 1
ATOM 1394 O O . GLY A 1 189 ? 21.786 -4.302 -11.261 1.00 97.81 189 GLY A O 1
ATOM 1395 N N . ARG A 1 190 ? 21.597 -2.064 -11.294 1.00 97.69 190 ARG A N 1
ATOM 1396 C CA . ARG A 1 190 ? 21.433 -1.921 -9.837 1.00 97.69 190 ARG A CA 1
ATOM 1397 C C . ARG A 1 190 ? 20.138 -2.549 -9.338 1.00 97.69 190 ARG A C 1
ATOM 1399 O O . ARG A 1 190 ? 20.155 -3.202 -8.299 1.00 97.69 190 ARG A O 1
ATOM 1406 N N . LEU A 1 191 ? 19.031 -2.354 -10.056 1.00 97.62 191 LEU A N 1
ATOM 1407 C CA . LEU A 1 191 ? 17.746 -2.946 -9.702 1.00 97.62 191 LEU A CA 1
ATOM 1408 C C . LEU A 1 191 ? 17.829 -4.473 -9.722 1.00 97.62 191 LEU A C 1
ATOM 1410 O O . LEU A 1 191 ? 17.415 -5.102 -8.756 1.00 97.62 191 LEU A O 1
ATOM 1414 N N . ARG A 1 192 ? 18.431 -5.053 -10.766 1.00 97.38 192 ARG A N 1
ATOM 1415 C CA . ARG A 1 192 ? 18.655 -6.499 -10.887 1.00 97.38 192 ARG A CA 1
ATOM 1416 C C . ARG A 1 192 ? 19.471 -7.039 -9.715 1.00 97.38 192 ARG A C 1
ATOM 1418 O O . ARG A 1 192 ? 19.060 -8.006 -9.092 1.00 97.38 192 ARG A O 1
ATOM 1425 N N . ALA A 1 193 ? 20.580 -6.380 -9.371 1.00 97.38 193 ALA A N 1
ATOM 1426 C CA . ALA A 1 193 ? 21.407 -6.786 -8.235 1.00 97.38 193 ALA A CA 1
ATOM 1427 C C . ALA A 1 193 ? 20.636 -6.760 -6.904 1.00 97.38 193 ALA A C 1
ATOM 1429 O O . ALA A 1 193 ? 20.866 -7.604 -6.046 1.00 97.38 193 ALA A O 1
ATOM 1430 N N . MET A 1 194 ? 19.717 -5.805 -6.726 1.00 96.19 194 MET A N 1
ATOM 1431 C CA . MET A 1 194 ? 18.881 -5.760 -5.528 1.00 96.19 194 MET A CA 1
ATOM 1432 C C . MET A 1 194 ? 17.798 -6.829 -5.530 1.00 96.19 194 MET A C 1
ATOM 1434 O O . MET A 1 194 ? 17.625 -7.481 -4.510 1.00 96.19 194 MET A O 1
ATOM 1438 N N . LEU A 1 195 ? 17.059 -6.967 -6.636 1.00 95.94 195 LEU A N 1
ATOM 1439 C CA . LEU A 1 195 ? 15.897 -7.849 -6.740 1.00 95.94 195 LEU A CA 1
ATOM 1440 C C . LEU A 1 195 ? 16.250 -9.322 -6.924 1.00 95.94 195 LEU A C 1
ATOM 1442 O O . LEU A 1 195 ? 15.348 -10.137 -6.790 1.00 95.94 195 LEU A O 1
ATOM 1446 N N . GLN A 1 196 ? 17.523 -9.663 -7.135 1.00 94.94 196 GLN A N 1
ATOM 1447 C CA . GLN A 1 196 ? 17.996 -11.038 -7.317 1.00 94.94 196 GLN A CA 1
ATOM 1448 C C . GLN A 1 196 ? 17.407 -12.069 -6.330 1.00 94.94 196 GLN A C 1
ATOM 1450 O O . GLN A 1 196 ? 17.132 -13.173 -6.776 1.00 94.94 196 GLN A O 1
ATOM 1455 N N . PRO A 1 197 ? 17.148 -11.771 -5.039 1.00 93.75 197 PRO A N 1
ATOM 1456 C CA . PRO A 1 197 ? 16.516 -12.739 -4.136 1.00 93.75 197 PRO A CA 1
ATOM 1457 C C . PRO A 1 197 ? 15.025 -13.019 -4.400 1.00 93.75 197 PRO A C 1
ATOM 1459 O O . PRO A 1 197 ? 14.461 -13.904 -3.763 1.00 93.75 197 PRO A O 1
ATOM 1462 N N . LEU A 1 198 ? 14.359 -12.202 -5.222 1.00 93.75 198 LEU A N 1
ATOM 1463 C CA . LEU A 1 198 ? 12.906 -12.196 -5.427 1.00 93.75 198 LEU A CA 1
ATOM 1464 C C . LEU A 1 198 ? 12.493 -12.389 -6.892 1.00 93.75 198 LEU A C 1
ATOM 1466 O O . LEU A 1 198 ? 11.448 -12.982 -7.156 1.00 93.75 198 LEU A O 1
ATOM 1470 N N . ALA A 1 199 ? 13.231 -11.790 -7.827 1.00 94.75 199 ALA A N 1
ATOM 1471 C CA . ALA A 1 199 ? 12.872 -11.724 -9.237 1.00 94.75 199 ALA A CA 1
ATOM 1472 C C . ALA A 1 199 ? 14.071 -11.342 -10.114 1.00 94.75 199 ALA A C 1
ATOM 1474 O O . ALA A 1 199 ? 14.914 -10.526 -9.729 1.00 94.75 199 ALA A O 1
ATOM 1475 N N . ASP A 1 200 ? 14.070 -11.840 -11.345 1.00 95.62 200 ASP A N 1
ATOM 1476 C CA . ASP A 1 200 ? 14.957 -11.389 -12.405 1.00 95.62 200 ASP A CA 1
ATOM 1477 C C . ASP A 1 200 ? 14.365 -10.203 -13.168 1.00 95.62 200 ASP A C 1
ATOM 1479 O O . ASP A 1 200 ? 13.155 -10.053 -13.326 1.00 95.62 200 ASP A O 1
ATOM 1483 N N . VAL A 1 201 ? 15.249 -9.335 -13.661 1.00 97.00 201 VAL A N 1
ATOM 1484 C CA . VAL A 1 201 ? 14.891 -8.260 -14.595 1.00 97.00 201 VAL A CA 1
ATOM 1485 C C . VAL A 1 201 ? 15.563 -8.565 -15.925 1.00 97.00 201 VAL A C 1
ATOM 1487 O O . VAL A 1 201 ? 16.772 -8.334 -16.080 1.00 97.00 201 VAL A O 1
ATOM 1490 N N . THR A 1 202 ? 14.804 -9.100 -16.877 1.00 95.94 202 THR A N 1
ATOM 1491 C CA . THR A 1 202 ? 15.301 -9.584 -18.170 1.00 95.94 202 THR A CA 1
ATOM 1492 C C . THR A 1 202 ? 15.163 -8.513 -19.247 1.00 95.94 202 THR A C 1
ATOM 1494 O O . THR A 1 202 ? 14.271 -7.667 -19.215 1.00 95.94 202 THR A O 1
ATOM 1497 N N . ALA A 1 203 ? 16.118 -8.476 -20.178 1.00 96.56 203 ALA A N 1
ATOM 1498 C CA . ALA A 1 203 ? 16.064 -7.557 -21.309 1.00 96.56 203 ALA A CA 1
ATOM 1499 C C . ALA A 1 203 ? 15.249 -8.192 -22.438 1.00 96.56 203 ALA A C 1
ATOM 1501 O O . ALA A 1 203 ? 15.509 -9.329 -22.820 1.00 96.56 203 ALA A O 1
ATOM 1502 N N . THR A 1 204 ? 14.317 -7.434 -23.004 1.00 95.75 204 THR A N 1
ATOM 1503 C CA . THR A 1 204 ? 13.528 -7.834 -24.173 1.00 95.75 204 THR A CA 1
ATOM 1504 C C . THR A 1 204 ? 13.950 -7.033 -25.407 1.00 95.75 204 THR A C 1
ATOM 1506 O O . THR A 1 204 ? 14.750 -6.087 -25.330 1.00 95.75 204 THR A O 1
ATOM 1509 N N . ALA A 1 205 ? 13.374 -7.368 -26.566 1.00 92.31 205 ALA A N 1
ATOM 1510 C CA . ALA A 1 205 ? 13.558 -6.583 -27.785 1.00 92.31 205 ALA A CA 1
ATOM 1511 C C . ALA A 1 205 ? 13.190 -5.101 -27.561 1.00 92.31 205 ALA A C 1
ATOM 1513 O O . ALA A 1 205 ? 13.946 -4.202 -27.939 1.00 92.31 205 ALA A O 1
ATOM 1514 N N . ARG A 1 206 ? 12.079 -4.829 -26.860 1.00 91.44 206 ARG A N 1
ATOM 1515 C CA . ARG A 1 206 ? 11.532 -3.470 -26.684 1.00 91.44 206 ARG A CA 1
ATOM 1516 C C . ARG A 1 206 ? 11.962 -2.789 -25.384 1.00 91.44 206 ARG A C 1
ATOM 1518 O O . ARG A 1 206 ? 12.007 -1.559 -25.334 1.00 91.44 206 ARG A O 1
ATOM 1525 N N . GLY A 1 207 ? 12.339 -3.544 -24.356 1.00 95.19 207 GLY A N 1
ATOM 1526 C CA . GLY A 1 207 ? 12.772 -2.986 -23.081 1.00 95.19 207 GLY A CA 1
ATOM 1527 C C . GLY A 1 207 ? 13.132 -4.032 -22.044 1.00 95.19 207 GLY A C 1
ATOM 1528 O O . GLY A 1 207 ? 14.158 -4.696 -22.207 1.00 95.19 207 GLY A O 1
ATOM 1529 N N . PHE A 1 208 ? 12.366 -4.099 -20.957 1.00 97.62 208 PHE A N 1
ATOM 1530 C CA . PHE A 1 208 ? 12.658 -4.981 -19.828 1.00 97.62 208 PHE A CA 1
ATOM 1531 C C . PHE A 1 208 ? 11.387 -5.603 -19.252 1.00 97.62 208 PHE A C 1
ATOM 1533 O O . PHE A 1 208 ? 10.349 -4.946 -19.216 1.00 97.62 208 PHE A O 1
ATOM 1540 N N . ALA A 1 209 ? 11.490 -6.841 -18.779 1.00 96.19 209 ALA A N 1
ATOM 1541 C CA . ALA A 1 209 ? 10.424 -7.563 -18.093 1.00 96.19 209 ALA A CA 1
ATOM 1542 C C . ALA A 1 209 ? 10.882 -7.987 -16.690 1.00 96.19 209 ALA A C 1
ATOM 1544 O O . ALA A 1 209 ? 12.082 -8.074 -16.418 1.00 96.19 209 ALA A O 1
ATOM 1545 N N . LEU A 1 210 ? 9.919 -8.202 -15.795 1.00 95.56 210 LEU A N 1
ATOM 1546 C CA . LEU A 1 210 ? 10.156 -8.726 -14.452 1.00 95.56 210 LEU A CA 1
ATOM 1547 C C . LEU A 1 210 ? 9.716 -10.188 -14.403 1.00 95.56 210 LEU A C 1
ATOM 1549 O O . LEU A 1 210 ? 8.585 -10.506 -14.757 1.00 95.56 210 LEU A O 1
ATOM 1553 N N . GLU A 1 211 ? 10.591 -11.062 -13.932 1.00 94.44 211 GLU A N 1
ATOM 1554 C CA . GLU A 1 211 ? 10.365 -12.503 -13.870 1.00 94.44 211 GLU A CA 1
ATOM 1555 C C . GLU A 1 211 ? 10.514 -12.960 -12.417 1.00 94.44 211 GLU A C 1
ATOM 1557 O O . GLU A 1 211 ? 11.633 -13.047 -11.912 1.00 94.44 211 GLU A O 1
ATOM 1562 N N . PRO A 1 212 ? 9.411 -13.185 -11.685 1.00 93.75 212 PRO A N 1
ATOM 1563 C CA . PRO A 1 212 ? 9.498 -13.533 -10.277 1.00 93.75 212 PRO A CA 1
ATOM 1564 C C . PRO A 1 212 ? 10.026 -14.957 -10.059 1.00 93.75 212 PRO A C 1
ATOM 1566 O O . PRO A 1 212 ? 9.716 -15.881 -10.811 1.00 93.75 212 PRO A O 1
ATOM 1569 N N . HIS A 1 213 ? 10.786 -15.160 -8.982 1.00 90.38 213 HIS A N 1
ATOM 1570 C CA . HIS A 1 213 ? 11.305 -16.478 -8.612 1.00 90.38 213 HIS A CA 1
ATOM 1571 C C . HIS A 1 213 ? 10.243 -17.284 -7.872 1.00 90.38 213 HIS A C 1
ATOM 1573 O O . HIS A 1 213 ? 9.899 -16.974 -6.735 1.00 90.38 213 HIS A O 1
ATOM 1579 N N . GLY A 1 214 ? 9.704 -18.322 -8.514 1.00 76.69 214 GLY A N 1
ATOM 1580 C CA . GLY A 1 214 ? 8.762 -19.265 -7.895 1.00 76.69 214 GLY A CA 1
ATOM 1581 C C . GLY A 1 214 ? 7.372 -18.702 -7.562 1.00 76.69 214 GLY A C 1
ATOM 1582 O O . GLY A 1 214 ? 6.447 -19.485 -7.349 1.00 76.69 214 GLY A O 1
ATOM 1583 N N . ALA A 1 215 ? 7.186 -17.379 -7.557 1.00 70.25 215 ALA A N 1
ATOM 1584 C CA . ALA A 1 215 ? 5.881 -16.756 -7.378 1.00 70.25 215 ALA A CA 1
ATOM 1585 C C . ALA A 1 215 ? 5.039 -16.863 -8.651 1.00 70.25 215 ALA A C 1
ATOM 1587 O O . ALA A 1 215 ? 5.519 -16.653 -9.765 1.00 70.25 215 ALA A O 1
ATOM 1588 N N . ARG A 1 216 ? 3.743 -17.125 -8.471 1.00 77.12 216 ARG A N 1
ATOM 1589 C CA . ARG A 1 216 ? 2.778 -17.203 -9.579 1.00 77.12 216 ARG A CA 1
ATOM 1590 C C . ARG A 1 216 ? 2.279 -15.839 -10.047 1.00 77.12 216 ARG A C 1
ATOM 1592 O O . ARG A 1 216 ? 1.615 -15.768 -11.076 1.00 77.12 216 ARG A O 1
ATOM 1599 N N . GLU A 1 217 ? 2.559 -14.779 -9.291 1.00 90.12 21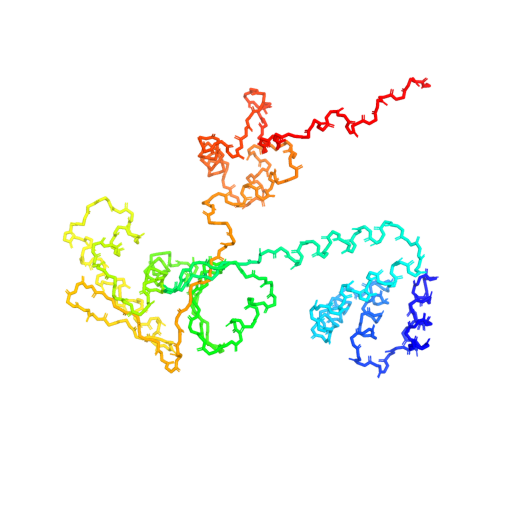7 GLU A N 1
ATOM 1600 C CA . GLU A 1 217 ? 2.027 -13.449 -9.564 1.00 90.12 217 GLU A CA 1
ATOM 1601 C C . GLU A 1 217 ? 2.958 -12.334 -9.071 1.00 90.12 217 GLU A C 1
ATOM 1603 O O . GLU A 1 217 ? 3.551 -12.434 -7.992 1.00 90.12 217 GLU A O 1
ATOM 1608 N N . VAL A 1 218 ? 3.040 -11.248 -9.847 1.00 94.50 218 VAL A N 1
ATOM 1609 C CA . VAL A 1 218 ? 3.542 -9.951 -9.382 1.00 94.50 218 VAL A CA 1
ATOM 1610 C C . VAL A 1 218 ? 2.365 -9.001 -9.210 1.00 94.50 218 VAL A C 1
ATOM 1612 O O . VAL A 1 218 ? 1.543 -8.843 -10.111 1.00 94.50 218 VAL A O 1
ATOM 1615 N N . VAL A 1 219 ? 2.300 -8.340 -8.056 1.00 95.31 219 VAL A N 1
ATOM 1616 C CA . VAL A 1 219 ? 1.239 -7.389 -7.723 1.00 95.31 219 VAL A CA 1
ATOM 1617 C C . VAL A 1 219 ? 1.838 -6.067 -7.271 1.00 95.31 219 VAL A C 1
ATOM 1619 O O . VAL A 1 219 ? 2.759 -6.033 -6.456 1.00 95.31 219 VAL A O 1
ATOM 1622 N N . VAL A 1 220 ? 1.270 -4.956 -7.732 1.00 96.38 220 VAL A N 1
ATOM 1623 C CA . VAL A 1 220 ? 1.603 -3.629 -7.208 1.00 96.38 220 VAL A CA 1
ATOM 1624 C C . VAL A 1 220 ? 0.546 -3.222 -6.191 1.00 96.38 220 VAL A C 1
ATOM 1626 O O . VAL A 1 220 ? -0.640 -3.113 -6.505 1.00 96.38 220 VAL A O 1
ATOM 1629 N N . LEU A 1 221 ? 0.979 -2.995 -4.954 1.00 94.44 221 LEU A N 1
ATOM 1630 C CA . LEU A 1 221 ? 0.136 -2.469 -3.889 1.00 94.44 221 LEU A CA 1
ATOM 1631 C C . LEU A 1 221 ? 0.317 -0.953 -3.824 1.00 94.44 221 LEU A C 1
ATOM 1633 O O . LEU A 1 221 ? 1.392 -0.457 -3.493 1.00 94.44 221 LEU A O 1
ATOM 1637 N N . ALA A 1 222 ? -0.735 -0.213 -4.145 1.00 90.12 222 ALA A N 1
ATOM 1638 C CA . ALA A 1 222 ? -0.763 1.241 -4.138 1.00 90.12 222 ALA A CA 1
ATOM 1639 C C . ALA A 1 222 ? -1.705 1.778 -3.055 1.00 90.12 222 ALA A C 1
ATOM 1641 O O . ALA A 1 222 ? -2.516 1.050 -2.482 1.00 90.12 222 ALA A O 1
ATOM 1642 N N . ARG A 1 223 ? -1.622 3.083 -2.787 1.00 81.19 223 ARG A N 1
ATOM 1643 C CA . ARG A 1 223 ? -2.590 3.759 -1.917 1.00 81.19 223 ARG A CA 1
ATOM 1644 C C . ARG A 1 223 ? -3.994 3.713 -2.551 1.00 81.19 223 ARG A C 1
ATOM 1646 O O . ARG A 1 223 ? -4.081 3.756 -3.781 1.00 81.19 223 ARG A O 1
ATOM 1653 N N . PRO A 1 224 ? -5.080 3.675 -1.750 1.00 77.81 224 PRO A N 1
ATOM 1654 C CA . PRO A 1 224 ? -6.458 3.678 -2.262 1.00 77.81 224 PRO A CA 1
ATOM 1655 C C . PRO A 1 224 ? -6.721 4.844 -3.221 1.00 77.81 224 PRO A C 1
ATOM 1657 O O . PRO A 1 224 ? -7.303 4.674 -4.292 1.00 77.81 224 PRO A O 1
ATOM 1660 N N . VAL A 1 225 ? -6.200 6.018 -2.854 1.00 70.19 225 VAL A N 1
ATOM 1661 C CA . VAL A 1 225 ? -6.187 7.229 -3.669 1.00 70.19 225 VAL A CA 1
ATOM 1662 C C . VAL A 1 225 ? -4.732 7.593 -3.953 1.00 70.19 225 VAL A C 1
ATOM 1664 O O . VAL A 1 225 ? -3.962 7.898 -3.039 1.00 70.19 225 VAL A O 1
ATOM 1667 N N . ASP A 1 226 ? -4.348 7.559 -5.228 1.00 64.25 226 ASP A N 1
ATOM 1668 C CA . ASP A 1 226 ? -3.010 7.955 -5.685 1.00 64.25 226 ASP A CA 1
ATOM 1669 C C . ASP A 1 226 ? -2.993 9.473 -5.920 1.00 64.25 226 ASP A C 1
ATOM 1671 O O . ASP A 1 226 ? -3.032 9.962 -7.047 1.00 64.25 226 ASP A O 1
ATOM 1675 N N . GLU A 1 227 ? -3.044 10.229 -4.820 1.00 70.69 227 GLU A N 1
ATOM 1676 C CA . GLU A 1 227 ? -2.887 11.682 -4.822 1.00 70.69 227 GLU A CA 1
ATOM 1677 C C . GLU A 1 227 ? -1.468 12.046 -4.373 1.00 70.69 227 GLU A C 1
ATOM 1679 O O . GLU A 1 227 ? -1.027 11.716 -3.267 1.00 70.69 227 GLU A O 1
ATOM 1684 N N . LYS A 1 228 ? -0.762 12.787 -5.229 1.00 70.44 228 LYS A N 1
ATOM 1685 C CA . LYS A 1 228 ? 0.609 13.267 -5.017 1.00 70.44 228 LYS A CA 1
ATOM 1686 C C . LYS A 1 228 ? 0.764 14.036 -3.703 1.00 70.44 228 LYS A C 1
ATOM 1688 O O . LYS A 1 228 ? 1.841 14.027 -3.105 1.00 70.44 228 LYS A O 1
ATOM 1693 N N . HIS A 1 229 ? -0.303 14.692 -3.255 1.00 80.12 229 HIS A N 1
ATOM 1694 C CA . HIS A 1 229 ? -0.345 15.471 -2.021 1.00 80.12 229 HIS A CA 1
ATOM 1695 C C . HIS A 1 229 ? -1.304 14.893 -0.962 1.00 80.12 229 HIS A C 1
ATOM 1697 O O . HIS A 1 229 ? -1.786 15.625 -0.102 1.00 80.12 229 HIS A O 1
ATOM 1703 N N . ALA A 1 230 ? -1.532 13.572 -0.969 1.00 72.56 230 ALA A N 1
ATOM 1704 C CA . ALA A 1 230 ? -2.452 12.878 -0.058 1.00 72.56 230 ALA A CA 1
ATOM 1705 C C . ALA A 1 230 ? -2.224 13.181 1.434 1.00 72.56 230 ALA A C 1
ATOM 1707 O O . ALA A 1 230 ? -3.186 13.287 2.180 1.00 72.56 230 ALA A O 1
ATOM 1708 N N . ALA A 1 231 ? -0.974 13.358 1.876 1.00 72.62 231 ALA A N 1
ATOM 1709 C CA . ALA A 1 231 ? -0.687 13.681 3.278 1.00 72.62 231 ALA A CA 1
ATOM 1710 C C . ALA A 1 231 ? -1.204 15.075 3.685 1.00 72.62 231 ALA A C 1
ATOM 1712 O O . ALA A 1 231 ? -1.627 15.263 4.818 1.00 72.62 231 ALA A O 1
ATOM 1713 N N . VAL A 1 232 ? -1.206 16.037 2.753 1.00 83.81 232 VAL A N 1
ATOM 1714 C CA . VAL A 1 232 ? -1.795 17.365 2.978 1.00 83.81 232 VAL A CA 1
ATOM 1715 C C . VAL A 1 232 ? -3.317 17.260 3.023 1.00 83.81 232 VAL A C 1
ATOM 1717 O O . VAL A 1 232 ? -3.928 17.834 3.911 1.00 83.81 232 VAL A O 1
ATOM 1720 N N . LEU A 1 233 ? -3.927 16.489 2.115 1.00 79.38 233 LEU A N 1
ATOM 1721 C CA . LEU A 1 233 ? -5.377 16.264 2.131 1.00 79.38 233 LEU A CA 1
ATOM 1722 C C . LEU A 1 233 ? -5.851 15.530 3.387 1.00 79.38 233 LEU A C 1
ATOM 1724 O O . LEU A 1 233 ? -6.904 15.867 3.903 1.00 79.38 233 LEU A O 1
ATOM 1728 N N . ALA A 1 234 ? -5.076 14.568 3.893 1.00 76.69 234 ALA A N 1
ATOM 1729 C CA . ALA A 1 234 ? -5.417 13.835 5.108 1.00 76.69 234 ALA A CA 1
ATOM 1730 C C . ALA A 1 234 ? -5.509 14.755 6.335 1.00 76.69 234 ALA A C 1
ATOM 1732 O O . ALA A 1 234 ? -6.385 14.563 7.167 1.00 76.69 234 ALA A O 1
ATOM 1733 N N . LEU A 1 235 ? -4.645 15.774 6.423 1.00 78.00 235 LEU A N 1
ATOM 1734 C CA . LEU A 1 235 ? -4.709 16.778 7.491 1.00 78.00 235 LEU A CA 1
ATOM 1735 C C . LEU A 1 235 ? -5.869 17.768 7.330 1.00 78.00 235 LEU A C 1
ATOM 1737 O O . LEU A 1 235 ? -6.230 18.413 8.299 1.00 78.00 235 LEU A O 1
ATOM 1741 N N . LEU A 1 236 ? -6.428 17.906 6.125 1.00 81.56 236 LEU A N 1
ATOM 1742 C CA . LEU A 1 236 ? -7.565 18.790 5.831 1.00 81.56 236 LEU A CA 1
ATOM 1743 C C . LEU A 1 236 ? -8.894 18.020 5.740 1.00 81.56 236 LEU A C 1
ATOM 1745 O O . LEU A 1 236 ? -9.908 18.583 5.320 1.00 81.56 236 LEU A O 1
ATOM 1749 N N . ALA A 1 237 ? -8.879 16.718 6.039 1.00 71.00 237 ALA A N 1
ATOM 1750 C CA . ALA A 1 237 ? -10.011 15.820 5.828 1.00 71.00 237 ALA A CA 1
ATOM 1751 C C . ALA A 1 237 ? -11.166 16.076 6.807 1.00 71.00 237 ALA A C 1
ATOM 1753 O O . ALA A 1 237 ? -12.306 15.749 6.496 1.00 71.00 237 ALA A O 1
ATOM 1754 N N . ASP A 1 238 ? -10.871 16.680 7.956 1.00 67.44 238 ASP A N 1
ATOM 1755 C CA . ASP A 1 238 ? -11.841 17.141 8.952 1.00 67.44 238 ASP A CA 1
ATOM 1756 C C . ASP A 1 238 ? -12.579 18.425 8.526 1.00 67.44 238 ASP A C 1
ATOM 1758 O O . ASP A 1 238 ? -13.542 18.827 9.173 1.00 67.44 238 ASP A O 1
ATOM 1762 N N . GLY A 1 239 ? -12.160 19.060 7.426 1.00 71.44 239 GLY A N 1
ATOM 1763 C CA . GLY A 1 239 ? -12.703 20.343 6.978 1.00 71.44 239 GLY A CA 1
ATOM 1764 C C . GLY A 1 239 ? -12.195 21.533 7.794 1.00 71.44 239 GLY A C 1
ATOM 1765 O O . GLY A 1 239 ? -12.583 22.673 7.518 1.00 71.44 239 GLY A O 1
ATOM 1766 N N . GLU A 1 240 ? -11.291 21.307 8.748 1.00 77.44 240 GLU A N 1
ATOM 1767 C CA . GLU A 1 240 ? -10.753 22.362 9.591 1.00 77.44 240 GLU A CA 1
ATOM 1768 C C . GLU A 1 240 ? -9.826 23.299 8.817 1.00 77.44 240 GLU A C 1
ATOM 1770 O O . GLU A 1 240 ? -9.269 23.001 7.753 1.00 77.44 240 GLU A O 1
ATOM 1775 N N . ALA A 1 241 ? -9.668 24.497 9.368 1.00 85.12 241 ALA A N 1
ATOM 1776 C CA . ALA A 1 241 ? -8.920 25.571 8.745 1.00 85.12 241 ALA A CA 1
ATOM 1777 C C . ALA A 1 241 ? -7.456 25.599 9.191 1.00 85.12 241 ALA A C 1
ATOM 1779 O O . ALA A 1 241 ? -7.114 26.127 10.251 1.00 85.12 241 ALA A O 1
ATOM 1780 N N . TRP A 1 242 ? -6.551 25.148 8.327 1.00 91.25 242 TRP A N 1
ATOM 1781 C CA . TRP A 1 242 ? -5.126 25.084 8.646 1.00 91.25 242 TRP A CA 1
ATOM 1782 C C . TRP A 1 242 ? -4.316 26.233 8.041 1.00 91.25 242 TRP A C 1
ATOM 1784 O O . TRP A 1 242 ? -4.603 26.746 6.957 1.00 91.25 242 TRP A O 1
ATOM 1794 N N . SER A 1 243 ? -3.239 26.634 8.719 1.00 91.25 243 SER A N 1
ATOM 1795 C CA . SER A 1 243 ? -2.206 27.500 8.136 1.00 91.25 243 SER A CA 1
ATOM 1796 C C . SER A 1 243 ? -1.121 26.668 7.436 1.00 91.25 243 SER A C 1
ATOM 1798 O O . SER A 1 243 ? -0.837 25.536 7.833 1.00 91.25 243 SER A O 1
ATOM 1800 N N . SER A 1 244 ? -0.448 27.238 6.425 1.00 90.19 244 SER A N 1
ATOM 1801 C CA . SER A 1 244 ? 0.659 26.555 5.728 1.00 90.19 244 SER A CA 1
ATOM 1802 C C . SER A 1 244 ? 1.814 26.178 6.675 1.00 90.19 244 SER A C 1
ATOM 1804 O O . SER A 1 244 ? 2.502 25.186 6.442 1.00 90.19 244 SER A O 1
ATOM 1806 N N . SER A 1 245 ? 2.038 26.953 7.746 1.00 90.38 245 SER A N 1
ATOM 1807 C CA . SER A 1 245 ? 3.068 26.677 8.755 1.00 90.38 245 SER A CA 1
ATOM 1808 C C . SER A 1 245 ? 2.687 25.535 9.698 1.00 90.38 245 SER A C 1
ATOM 1810 O O . SER A 1 245 ? 3.545 24.709 9.998 1.00 90.38 245 SER A O 1
ATOM 1812 N N . ALA A 1 246 ? 1.422 25.442 10.119 1.00 88.12 246 ALA A N 1
ATOM 1813 C CA . ALA A 1 246 ? 0.941 24.337 10.949 1.00 88.12 246 ALA A CA 1
ATOM 1814 C C . ALA A 1 246 ? 1.004 23.000 10.195 1.00 88.12 246 ALA A C 1
ATOM 1816 O O . ALA A 1 246 ? 1.511 22.015 10.725 1.00 88.12 246 ALA A O 1
ATOM 1817 N N . LEU A 1 247 ? 0.600 22.990 8.919 1.00 87.44 247 LEU A N 1
ATOM 1818 C CA . LEU A 1 247 ? 0.728 21.814 8.051 1.00 87.44 247 LEU A CA 1
ATOM 1819 C C . LEU A 1 247 ? 2.194 21.399 7.856 1.00 87.44 247 LEU A C 1
ATOM 1821 O O . LEU A 1 247 ? 2.510 20.213 7.857 1.00 87.44 247 LEU A O 1
ATOM 1825 N N . ALA A 1 248 ? 3.106 22.363 7.712 1.00 89.12 248 ALA A N 1
ATOM 1826 C CA . ALA A 1 248 ? 4.538 22.087 7.601 1.00 89.12 248 ALA A CA 1
ATOM 1827 C C . ALA A 1 248 ? 5.105 21.408 8.855 1.00 89.12 248 ALA A C 1
ATOM 1829 O O . ALA A 1 248 ? 5.861 20.444 8.729 1.00 89.12 248 ALA A O 1
ATOM 1830 N N . LEU A 1 249 ? 4.698 21.866 10.042 1.00 86.06 249 LEU A N 1
ATOM 1831 C CA . LEU A 1 249 ? 5.081 21.247 11.311 1.00 86.06 249 LEU A CA 1
ATOM 1832 C C . LEU A 1 249 ? 4.518 19.828 11.436 1.00 86.06 249 LEU A C 1
ATOM 1834 O O . LEU A 1 249 ? 5.278 18.902 11.707 1.00 86.06 249 LEU A O 1
ATOM 1838 N N . ALA A 1 250 ? 3.223 19.641 11.165 1.00 79.31 250 ALA A N 1
ATOM 1839 C CA . ALA A 1 250 ? 2.565 18.337 11.253 1.00 79.31 250 ALA A CA 1
ATOM 1840 C C . ALA 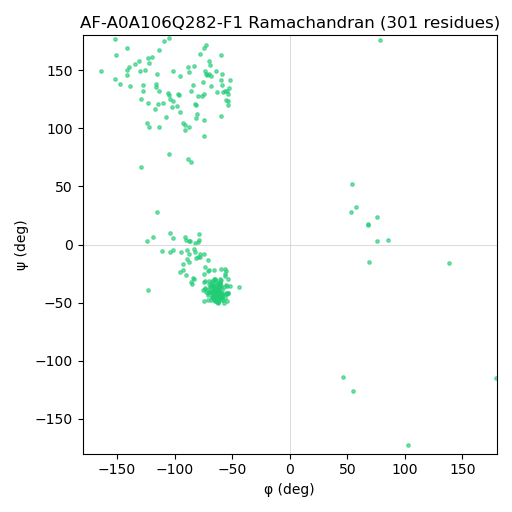A 1 250 ? 3.162 17.297 10.286 1.00 79.31 250 ALA A C 1
ATOM 1842 O O . ALA A 1 250 ? 3.268 16.120 10.619 1.00 79.31 250 ALA A O 1
ATOM 1843 N N . LEU A 1 251 ? 3.592 17.731 9.097 1.00 78.50 251 LEU A N 1
ATOM 1844 C CA . LEU A 1 251 ? 4.180 16.863 8.071 1.00 78.50 251 LEU A CA 1
ATOM 1845 C C . LEU A 1 251 ? 5.702 16.696 8.193 1.00 78.50 251 LEU A C 1
ATOM 1847 O O . LEU A 1 251 ? 6.286 15.963 7.393 1.00 78.50 251 LEU A O 1
ATOM 1851 N N . GLY A 1 252 ? 6.364 17.398 9.121 1.00 81.50 252 GLY A N 1
ATOM 1852 C CA . GLY A 1 252 ? 7.828 17.419 9.208 1.00 81.50 252 GLY A CA 1
ATOM 1853 C C . GLY A 1 252 ? 8.504 17.908 7.918 1.00 81.50 252 GLY A C 1
ATOM 1854 O O . GLY A 1 252 ? 9.576 17.428 7.551 1.00 81.50 252 GLY A O 1
ATOM 1855 N N . ALA A 1 253 ? 7.862 18.824 7.187 1.00 86.38 253 ALA A N 1
ATOM 1856 C CA . ALA A 1 253 ? 8.290 19.288 5.868 1.00 86.38 253 ALA A CA 1
ATOM 1857 C C . ALA A 1 253 ? 8.565 20.799 5.856 1.00 86.38 253 ALA A C 1
ATOM 1859 O O . ALA A 1 253 ? 8.094 21.551 6.703 1.00 86.38 253 ALA A O 1
ATOM 1860 N N . SER A 1 254 ? 9.307 21.287 4.854 1.00 88.81 254 SER A N 1
ATOM 1861 C CA . SER A 1 254 ? 9.504 22.736 4.700 1.00 88.81 254 SER A CA 1
ATOM 1862 C C . SER A 1 254 ? 8.193 23.436 4.307 1.00 88.81 254 SER A C 1
ATOM 1864 O O . SER A 1 254 ? 7.428 22.905 3.494 1.00 88.81 254 SER A O 1
ATOM 1866 N N . GLN A 1 255 ? 7.967 24.667 4.785 1.00 90.12 255 GLN A N 1
ATOM 1867 C CA . GLN A 1 255 ? 6.799 25.472 4.382 1.00 90.12 255 GLN A CA 1
ATOM 1868 C C . GLN A 1 255 ? 6.710 25.649 2.861 1.00 90.12 255 GLN A C 1
ATOM 1870 O O . GLN A 1 255 ? 5.621 25.628 2.297 1.00 90.12 255 GLN A O 1
ATOM 1875 N N . ARG A 1 256 ? 7.852 25.749 2.166 1.00 90.56 256 ARG A N 1
ATOM 1876 C CA . ARG A 1 256 ? 7.895 25.851 0.700 1.00 90.56 256 ARG A CA 1
ATOM 1877 C C . ARG A 1 256 ? 7.379 24.585 0.013 1.00 90.56 256 ARG A C 1
ATOM 1879 O O . ARG A 1 256 ? 6.726 24.675 -1.025 1.00 90.56 256 ARG A O 1
ATOM 1886 N N . THR A 1 257 ? 7.676 23.412 0.572 1.00 86.94 257 THR A N 1
ATOM 1887 C CA . THR A 1 257 ? 7.177 22.125 0.066 1.00 86.94 257 THR A CA 1
ATOM 1888 C C . THR A 1 257 ? 5.664 22.038 0.233 1.00 86.94 257 THR A C 1
ATOM 1890 O O . THR A 1 257 ? 4.969 21.690 -0.718 1.00 86.94 257 THR A O 1
ATOM 1893 N N . VAL A 1 258 ? 5.161 22.404 1.415 1.00 90.25 258 VAL A N 1
ATOM 1894 C CA . VAL A 1 258 ? 3.725 22.400 1.715 1.00 90.25 258 VAL A CA 1
ATOM 1895 C C . VAL A 1 258 ? 2.971 23.425 0.871 1.00 90.25 258 VAL A C 1
ATOM 1897 O O . VAL A 1 258 ? 1.940 23.087 0.305 1.00 90.25 258 VAL A O 1
ATOM 1900 N N . GLN A 1 259 ? 3.510 24.633 0.684 1.00 91.62 259 GLN A N 1
ATOM 1901 C CA . GLN A 1 259 ? 2.870 25.654 -0.147 1.00 91.62 259 GLN A CA 1
ATOM 1902 C C . GLN A 1 259 ? 2.720 25.190 -1.600 1.00 91.62 259 GLN A C 1
ATOM 1904 O O . GLN A 1 259 ? 1.636 25.281 -2.158 1.00 91.62 259 GLN A O 1
ATOM 1909 N N . ARG A 1 260 ? 3.764 24.582 -2.183 1.00 92.44 260 ARG A N 1
ATOM 1910 C CA . ARG A 1 260 ? 3.690 24.001 -3.536 1.00 92.44 260 ARG A CA 1
ATOM 1911 C C . ARG A 1 260 ? 2.649 22.888 -3.652 1.00 92.44 260 ARG A C 1
ATOM 1913 O O . ARG A 1 260 ? 2.027 22.751 -4.700 1.00 92.44 260 ARG A O 1
ATOM 1920 N N . ALA A 1 261 ? 2.497 22.078 -2.605 1.00 88.62 261 ALA A N 1
ATOM 1921 C CA . ALA A 1 261 ? 1.485 21.030 -2.559 1.00 88.62 261 ALA A CA 1
ATOM 1922 C C . ALA A 1 261 ? 0.068 21.617 -2.496 1.00 88.62 261 ALA A C 1
ATOM 1924 O O . ALA A 1 261 ? -0.802 21.188 -3.248 1.00 88.62 261 ALA A O 1
ATOM 1925 N N . LEU A 1 262 ? -0.142 22.626 -1.649 1.00 91.44 262 LEU A N 1
ATOM 1926 C CA . LEU A 1 262 ? -1.412 23.337 -1.512 1.00 91.44 262 LEU A CA 1
ATOM 1927 C C . LEU A 1 262 ? -1.804 24.060 -2.801 1.00 91.44 262 LEU A C 1
ATOM 1929 O O . LEU A 1 262 ? -2.940 23.927 -3.235 1.00 91.44 262 LEU A O 1
ATOM 1933 N N . ASP A 1 263 ? -0.866 24.740 -3.462 1.00 92.00 263 ASP A N 1
ATOM 1934 C CA . ASP A 1 263 ? -1.123 25.424 -4.735 1.00 92.00 263 ASP A CA 1
ATOM 1935 C C . ASP A 1 263 ? -1.555 24.429 -5.828 1.00 92.00 263 ASP A C 1
ATOM 1937 O O . ASP A 1 263 ? -2.510 24.681 -6.561 1.00 92.00 263 ASP A O 1
ATOM 1941 N N . ALA A 1 264 ? -0.894 23.268 -5.909 1.00 87.81 264 ALA A N 1
ATOM 1942 C CA . ALA A 1 264 ? -1.259 22.208 -6.849 1.00 87.81 264 ALA A CA 1
ATOM 1943 C C . ALA A 1 264 ? -2.638 21.599 -6.536 1.00 87.81 264 ALA A C 1
ATOM 1945 O O . ALA A 1 264 ? -3.430 21.360 -7.446 1.00 87.81 264 ALA A O 1
ATOM 1946 N N . LEU A 1 265 ? -2.949 21.378 -5.255 1.00 89.19 265 LEU A N 1
ATOM 1947 C CA . LEU A 1 265 ? -4.262 20.894 -4.825 1.00 89.19 265 LEU A CA 1
ATOM 1948 C C . LEU A 1 265 ? -5.370 21.927 -5.077 1.00 89.19 265 LEU A C 1
ATOM 1950 O O . LEU A 1 265 ? -6.483 21.541 -5.426 1.00 89.19 265 LEU A O 1
ATOM 1954 N N . ALA A 1 266 ? -5.072 23.222 -4.939 1.00 89.19 266 ALA A N 1
ATOM 1955 C CA . ALA A 1 266 ? -6.014 24.308 -5.205 1.00 89.19 266 ALA A CA 1
ATOM 1956 C C . ALA A 1 266 ? -6.370 24.376 -6.688 1.00 89.19 266 ALA A C 1
ATOM 1958 O O . ALA A 1 266 ? -7.538 24.473 -7.047 1.00 89.19 266 ALA A O 1
ATOM 1959 N N . GLN A 1 267 ? -5.355 24.265 -7.553 1.00 87.69 267 GLN A N 1
ATOM 1960 C CA . GLN A 1 267 ? -5.544 24.194 -9.004 1.00 87.69 267 GLN A CA 1
ATOM 1961 C C . GLN A 1 267 ? -6.386 22.981 -9.408 1.00 87.69 267 GLN A C 1
ATOM 1963 O O . GLN A 1 267 ? -7.174 23.067 -10.343 1.00 87.69 267 GLN A O 1
ATOM 1968 N N . ALA A 1 268 ? -6.253 21.868 -8.684 1.00 83.31 268 ALA A N 1
ATOM 1969 C CA . ALA A 1 268 ? -7.072 20.675 -8.875 1.00 83.31 268 ALA A CA 1
ATOM 1970 C C . ALA A 1 268 ? -8.467 20.763 -8.217 1.00 83.31 268 ALA A C 1
ATOM 1972 O O . ALA A 1 268 ? -9.203 19.779 -8.249 1.00 83.31 268 ALA A O 1
ATOM 1973 N N . GLY A 1 269 ? -8.820 21.889 -7.583 1.00 83.75 269 GLY A N 1
ATOM 1974 C CA . GLY A 1 269 ? -10.099 22.082 -6.892 1.00 83.75 269 GLY A CA 1
ATOM 1975 C C . GLY A 1 269 ? -10.282 21.225 -5.635 1.00 83.75 269 GLY A C 1
ATOM 1976 O O . GLY A 1 269 ? -11.406 21.048 -5.181 1.00 83.75 269 GLY A O 1
ATOM 1977 N N . LYS A 1 270 ? -9.203 20.663 -5.074 1.00 82.56 270 LYS A N 1
ATOM 1978 C CA . LYS A 1 270 ? -9.251 19.740 -3.921 1.00 82.56 270 LYS A CA 1
ATOM 1979 C C . LYS A 1 270 ? -9.101 20.432 -2.572 1.00 82.56 270 LYS A C 1
ATOM 1981 O O . LYS A 1 270 ? -9.401 19.838 -1.543 1.00 82.56 270 LYS A O 1
ATOM 1986 N N . VAL A 1 271 ? -8.612 21.668 -2.574 1.00 89.00 271 VAL A N 1
ATOM 1987 C CA . VAL A 1 271 ? -8.519 22.543 -1.402 1.00 89.00 271 VAL A CA 1
ATOM 1988 C C . VAL A 1 271 ? -8.901 23.955 -1.819 1.00 89.00 271 VAL A C 1
ATOM 1990 O O . VAL A 1 271 ? -8.701 24.348 -2.968 1.00 89.00 271 VAL A O 1
ATOM 1993 N N . GLN A 1 272 ? -9.411 24.732 -0.878 1.00 88.56 272 GLN A N 1
ATOM 1994 C CA . GLN A 1 272 ? -9.713 26.143 -1.061 1.00 88.56 272 GLN A CA 1
ATOM 1995 C C . GLN A 1 272 ? -8.972 26.985 -0.028 1.00 88.56 272 GLN A C 1
ATOM 1997 O O . GLN A 1 272 ? -8.530 26.488 1.012 1.00 88.56 272 GLN A O 1
ATOM 2002 N N . THR A 1 273 ? -8.843 28.277 -0.323 1.00 90.56 273 THR A N 1
ATOM 2003 C CA . THR A 1 273 ? -8.271 29.244 0.614 1.00 90.56 273 THR A CA 1
ATOM 2004 C C . THR A 1 273 ? -9.297 30.266 1.033 1.00 90.56 273 THR A C 1
ATOM 2006 O O . THR A 1 273 ? -10.093 30.711 0.209 1.00 90.56 273 THR A O 1
ATOM 2009 N N . PHE A 1 274 ? -9.188 30.727 2.270 1.00 83.50 274 PHE A N 1
ATOM 2010 C CA . PHE A 1 274 ? -9.875 31.924 2.730 1.00 83.50 274 PHE A CA 1
ATOM 2011 C C . PHE A 1 274 ? -8.917 32.813 3.531 1.00 83.50 274 PHE A C 1
ATOM 2013 O O . PHE A 1 274 ? -7.896 32.355 4.050 1.00 83.50 274 PHE A O 1
ATOM 2020 N N . GLY A 1 275 ? -9.209 34.114 3.584 1.00 82.31 275 GLY A N 1
ATOM 2021 C CA . GLY A 1 275 ? -8.316 35.119 4.169 1.00 82.31 275 GLY A CA 1
ATOM 2022 C C . GLY A 1 275 ? -7.144 35.531 3.261 1.00 82.31 275 GLY A C 1
ATOM 2023 O O . GLY A 1 275 ? -6.951 35.025 2.153 1.00 82.31 275 GLY A O 1
ATOM 2024 N N . ARG A 1 276 ? -6.342 36.502 3.721 1.00 77.56 276 ARG A N 1
ATOM 2025 C CA . ARG A 1 276 ? -5.210 37.078 2.968 1.00 77.56 276 ARG A CA 1
ATOM 2026 C C . ARG A 1 276 ? -3.932 37.111 3.809 1.00 77.56 276 ARG A C 1
ATOM 2028 O O . ARG A 1 276 ? -3.978 37.249 5.029 1.00 77.56 276 ARG A O 1
ATOM 2035 N N . GLY A 1 277 ? -2.777 36.998 3.147 1.00 78.88 277 GLY A N 1
ATOM 2036 C CA . GLY A 1 277 ? -1.460 37.087 3.788 1.00 78.88 277 GLY A CA 1
ATOM 2037 C C . GLY A 1 277 ? -1.289 36.095 4.945 1.00 78.88 277 GLY A C 1
ATOM 2038 O O . GLY A 1 277 ? -1.521 34.900 4.780 1.00 78.88 277 GLY A O 1
ATOM 2039 N N . ARG A 1 278 ? -0.919 36.596 6.131 1.00 78.62 278 ARG A N 1
ATOM 2040 C CA . ARG A 1 278 ? -0.723 35.788 7.356 1.00 78.62 278 ARG A CA 1
ATOM 2041 C C . ARG A 1 278 ? -2.019 35.153 7.892 1.00 78.62 278 ARG A C 1
ATOM 2043 O O . ARG A 1 278 ? -1.971 34.140 8.590 1.00 78.62 278 ARG A O 1
ATOM 2050 N N . ALA A 1 279 ? -3.173 35.715 7.538 1.00 80.88 279 ALA A N 1
ATOM 2051 C CA . ALA A 1 279 ? -4.485 35.182 7.896 1.00 80.88 279 ALA A CA 1
ATOM 2052 C C . ALA A 1 279 ? -5.011 34.153 6.880 1.00 80.88 279 ALA A C 1
ATOM 2054 O O . ALA A 1 279 ? -6.127 33.671 7.037 1.00 80.88 279 ALA A O 1
ATOM 2055 N N . ARG A 1 280 ? -4.235 33.800 5.841 1.00 85.25 280 ARG A N 1
ATOM 2056 C CA . ARG A 1 280 ? -4.639 32.770 4.878 1.00 85.25 280 ARG A CA 1
ATOM 2057 C C . ARG A 1 280 ? -4.780 31.416 5.576 1.00 85.25 280 ARG A C 1
ATOM 2059 O O . ARG A 1 280 ? -3.880 30.990 6.310 1.0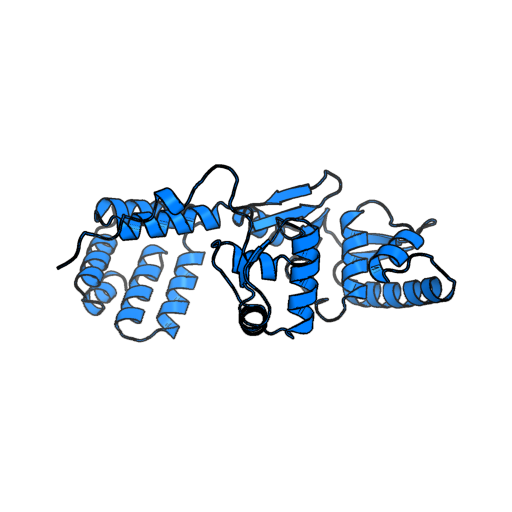0 85.25 280 ARG A O 1
ATOM 2066 N N . ARG A 1 281 ? -5.902 30.751 5.330 1.00 89.88 281 ARG A N 1
ATOM 2067 C CA . ARG A 1 281 ? -6.202 29.394 5.784 1.00 89.88 281 ARG A CA 1
ATOM 2068 C C . ARG A 1 281 ? -6.584 28.517 4.605 1.00 89.88 281 ARG A C 1
ATOM 2070 O O . ARG A 1 281 ? -7.096 29.020 3.606 1.00 89.88 281 ARG A O 1
ATOM 2077 N N . TRP A 1 282 ? -6.288 27.234 4.740 1.00 91.75 282 TRP A N 1
ATOM 2078 C CA . TRP A 1 282 ? -6.553 26.179 3.775 1.00 91.75 282 TRP A CA 1
ATOM 2079 C C . TRP A 1 282 ? -7.540 25.195 4.387 1.00 91.75 282 TRP A C 1
ATOM 2081 O O . TRP A 1 282 ? -7.409 24.860 5.560 1.00 91.75 282 TRP A O 1
ATOM 2091 N N . THR A 1 283 ? -8.507 24.749 3.597 1.00 88.38 283 THR A N 1
ATOM 2092 C CA . THR A 1 283 ? -9.493 23.731 3.984 1.00 88.38 283 THR A CA 1
ATOM 2093 C C . THR A 1 283 ? -9.930 22.959 2.735 1.00 88.38 283 THR A C 1
ATOM 2095 O O . THR A 1 283 ? -9.684 23.409 1.608 1.00 88.38 283 THR A O 1
ATOM 2098 N N . THR A 1 284 ? -10.543 21.792 2.903 1.00 83.94 284 THR A N 1
ATOM 2099 C CA . THR A 1 284 ? -11.225 21.100 1.805 1.00 83.94 284 THR A CA 1
ATOM 2100 C C . THR A 1 284 ? -12.497 21.871 1.405 1.00 83.94 284 THR A C 1
ATOM 2102 O O . THR A 1 284 ? -13.109 22.543 2.239 1.00 83.94 284 THR A O 1
ATOM 2105 N N . PRO A 1 285 ? -12.893 21.880 0.117 1.00 73.75 285 PRO A N 1
ATOM 2106 C CA . PRO A 1 285 ? -14.162 22.473 -0.283 1.00 73.75 285 PRO A CA 1
ATOM 2107 C C . PRO A 1 285 ? -15.306 21.763 0.453 1.00 73.75 285 PRO A C 1
ATOM 2109 O O . PRO A 1 285 ? -15.273 20.532 0.539 1.00 73.75 285 PRO A O 1
ATOM 2112 N N . PRO A 1 286 ? -16.316 22.488 0.966 1.00 60.97 286 PRO A N 1
ATOM 2113 C CA . PRO A 1 286 ? -17.474 21.847 1.566 1.00 60.97 286 PRO A CA 1
ATOM 2114 C C . PRO A 1 286 ? -18.117 20.928 0.527 1.00 60.97 286 PRO A C 1
ATOM 2116 O O . PRO A 1 286 ? -18.335 21.332 -0.618 1.00 60.97 286 PRO A O 1
ATOM 2119 N N . MET A 1 287 ? -18.402 19.684 0.919 1.00 49.62 287 MET A N 1
ATOM 2120 C CA . MET A 1 287 ? -19.151 18.757 0.074 1.00 49.62 287 MET A CA 1
ATOM 2121 C C . MET A 1 287 ? -20.480 19.429 -0.315 1.00 49.62 287 MET A C 1
ATOM 2123 O O . MET A 1 287 ? -21.220 19.848 0.584 1.00 49.62 287 MET A O 1
ATOM 2127 N N . PRO A 1 288 ? -20.806 19.566 -1.616 1.00 40.00 288 PRO A N 1
ATOM 2128 C CA . PRO A 1 288 ? -22.081 20.135 -2.023 1.00 40.00 288 PRO A CA 1
ATOM 2129 C C . PRO A 1 288 ? -23.205 19.262 -1.452 1.00 40.00 288 PRO A C 1
ATOM 2131 O O . PRO A 1 288 ? -23.356 18.111 -1.849 1.00 40.00 288 PRO A O 1
ATOM 2134 N N . GLY A 1 289 ? -23.950 19.788 -0.476 1.00 40.75 289 GLY A N 1
ATOM 2135 C CA . GLY A 1 289 ? -25.063 19.080 0.168 1.00 40.75 289 GLY A CA 1
ATOM 2136 C C . GLY A 1 289 ? -25.159 19.224 1.688 1.00 40.75 289 GLY A C 1
ATOM 2137 O O . GLY A 1 289 ? -26.228 18.971 2.230 1.00 40.75 289 GLY A O 1
ATOM 2138 N N . PHE A 1 290 ? -24.110 19.680 2.380 1.00 43.09 290 PHE A N 1
ATOM 2139 C CA . PHE A 1 290 ? -24.179 19.948 3.822 1.00 43.09 290 PHE A CA 1
ATOM 2140 C C . PHE A 1 290 ? -23.779 21.389 4.125 1.00 43.09 290 PHE A C 1
ATOM 2142 O O . PHE A 1 290 ? -22.606 21.750 4.117 1.00 43.09 290 PHE A O 1
ATOM 2149 N N . ALA A 1 291 ? -24.771 22.228 4.417 1.00 36.56 291 ALA A N 1
ATOM 2150 C CA . ALA A 1 291 ? -24.522 23.500 5.074 1.00 36.56 291 ALA A CA 1
ATOM 2151 C C . ALA A 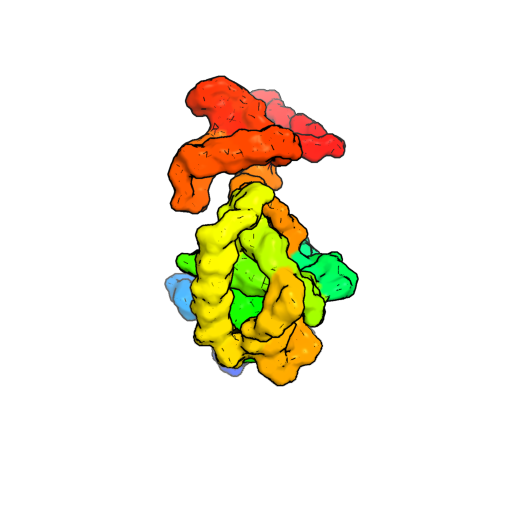1 291 ? -24.217 23.211 6.549 1.00 36.56 291 ALA A C 1
ATOM 2153 O O . ALA A 1 291 ? -25.125 23.122 7.371 1.00 36.56 291 ALA A O 1
ATOM 2154 N N . THR A 1 292 ? -22.938 23.062 6.897 1.00 43.22 292 THR A N 1
ATOM 2155 C CA . THR A 1 292 ? -22.475 22.893 8.288 1.00 43.22 292 THR A CA 1
ATOM 2156 C C . THR A 1 292 ? -22.943 24.041 9.193 1.00 43.22 292 THR A C 1
ATOM 2158 O O . THR A 1 292 ? -23.079 23.872 10.399 1.00 43.22 292 THR A O 1
ATOM 2161 N N . THR A 1 293 ? -23.291 25.194 8.609 1.00 45.50 293 THR A N 1
ATOM 2162 C CA . THR A 1 293 ? -23.926 26.333 9.288 1.00 45.50 293 THR A CA 1
ATOM 2163 C C . THR A 1 293 ? -25.282 25.992 9.922 1.00 45.50 293 THR A C 1
ATOM 2165 O O . THR A 1 293 ? -25.700 26.691 10.835 1.00 45.50 293 THR A O 1
ATOM 2168 N N . LEU A 1 294 ? -25.956 24.921 9.483 1.00 44.38 294 LEU A N 1
ATOM 2169 C CA . LEU A 1 294 ? -27.212 24.433 10.073 1.00 44.38 294 LEU A CA 1
ATOM 2170 C C . LEU A 1 294 ? -27.002 23.452 11.242 1.00 44.38 294 LEU A C 1
ATOM 2172 O O . LEU A 1 294 ? -27.973 23.083 11.895 1.00 44.38 294 LEU A O 1
ATOM 2176 N N . LEU A 1 295 ? -25.763 23.014 11.499 1.00 47.59 295 LEU A N 1
ATOM 2177 C CA . LEU A 1 295 ? -25.423 22.074 12.579 1.00 47.59 295 LEU A CA 1
ATOM 2178 C C . LEU A 1 295 ? -24.811 22.757 13.808 1.00 47.59 295 LEU A C 1
ATOM 2180 O O . LEU A 1 295 ? -24.570 22.095 14.815 1.00 47.59 295 LEU A O 1
ATOM 2184 N N . LEU A 1 296 ? -24.566 24.067 13.748 1.00 41.75 296 LEU A N 1
ATOM 2185 C CA . LEU A 1 296 ? -24.184 24.826 14.930 1.00 41.75 296 LEU A CA 1
ATOM 2186 C C . LEU A 1 296 ? -25.462 25.192 15.696 1.00 41.75 296 LEU A C 1
ATOM 2188 O O . LEU A 1 296 ? -26.326 25.856 15.117 1.00 41.75 296 LEU A O 1
ATOM 2192 N N . PRO A 1 297 ? -25.620 24.784 16.970 1.00 40.91 297 PRO A N 1
ATOM 2193 C CA . PRO A 1 297 ? -26.689 25.327 17.793 1.00 40.91 297 PRO A CA 1
ATOM 2194 C C . PRO A 1 297 ? -26.544 26.851 17.812 1.00 40.91 297 PRO A C 1
ATOM 2196 O O . PRO A 1 297 ? -25.438 27.375 17.979 1.00 40.91 297 PRO A O 1
ATOM 2199 N N . ALA A 1 298 ? -27.652 27.562 17.584 1.00 49.09 298 ALA A N 1
ATOM 2200 C CA . ALA A 1 298 ? -27.676 29.011 17.725 1.00 49.09 298 ALA A CA 1
ATOM 2201 C C . ALA A 1 298 ? -27.114 29.382 19.110 1.00 49.09 298 ALA A C 1
ATOM 2203 O O . ALA A 1 298 ? -27.386 28.655 20.073 1.00 49.09 298 ALA A O 1
ATOM 2204 N N . PRO A 1 299 ? -26.329 30.470 19.234 1.00 49.44 299 PRO A N 1
ATOM 2205 C CA . PRO A 1 299 ? -25.901 30.935 20.544 1.00 49.44 299 PRO A CA 1
ATOM 2206 C C . PRO A 1 299 ? -27.151 31.111 21.408 1.00 49.44 299 PRO A C 1
ATOM 2208 O O . PRO A 1 299 ? -28.099 31.788 21.000 1.00 49.44 299 PRO A O 1
ATOM 2211 N N . LEU A 1 300 ? -27.173 30.432 22.557 1.00 48.56 300 LEU A N 1
ATOM 2212 C CA . LEU A 1 300 ? -28.236 30.601 23.538 1.00 48.56 300 LEU A CA 1
ATOM 2213 C C . LEU A 1 300 ? -28.329 32.103 23.867 1.00 48.56 300 LEU A C 1
ATOM 2215 O O . LEU A 1 300 ? -27.283 32.726 24.081 1.00 48.56 300 LEU A O 1
ATOM 2219 N N . PRO A 1 301 ? -29.535 32.704 23.859 1.00 44.31 301 PRO A N 1
ATOM 2220 C CA . PRO A 1 301 ? -29.723 34.058 24.366 1.00 44.31 301 PRO A CA 1
ATOM 2221 C C . PRO A 1 301 ? -29.162 34.116 25.788 1.00 44.31 301 PRO A C 1
ATOM 2223 O O . PRO A 1 301 ? -29.430 33.211 26.573 1.00 44.31 301 PRO A O 1
ATOM 2226 N N . GLY A 1 302 ? -28.314 35.112 26.045 1.00 49.06 302 GLY A N 1
ATOM 2227 C CA . GLY A 1 302 ? -27.400 35.129 27.183 1.00 49.06 302 GLY A CA 1
ATOM 2228 C C . GLY A 1 302 ? -28.035 35.063 28.571 1.00 49.06 302 GLY A C 1
ATOM 2229 O O . GLY A 1 302 ? -29.207 35.389 28.745 1.00 49.06 302 GLY A O 1
ATOM 2230 N N . ASP A 1 303 ? -27.166 34.718 29.521 1.00 37.50 303 ASP A N 1
ATOM 2231 C CA . ASP A 1 303 ? -27.227 35.075 30.940 1.00 37.50 303 ASP A CA 1
ATOM 2232 C C . ASP A 1 303 ? -26.007 35.956 31.259 1.00 37.50 303 ASP A C 1
ATOM 2234 O O . ASP A 1 303 ? -24.883 35.577 30.840 1.00 37.50 303 ASP A O 1
#

InterPro domains:
  IPR036388 Winged helix-like DNA-binding domain superfamily [G3DSA:1.10.10.10] (220-295)
  IPR036390 Winged helix DNA-binding domain superfamily [SSF46785] (226-282)

pLDDT: mean 80.56, std 14.12, range [36.56, 97.81]

Sequence (303 aa):
MDSLLTAAARALAAGDPLGALNRVALRDDAPALALRGIAMAQLGDFERAKALVRSAARAFGPKETVARARQAAQDAGIAALTAEIDCARGILDAPAARRIAPGGARLLLLDEVEALLASDAVVVDACRHVVRAARTTIPLARRPVLFALARALGEAWPADVPRDALIAHAFRARHADESHRARLRVEIGRLRAMLQPLADVTATARGFALEPHGAREVVVLARPVDEKHAAVLALLADGEAWSSSALALALGASQRTVQRALDALAQAGKVQTFGRGRARRWTTPPMPGFATTLLLPAPLPGD

Nearest PDB structures (foldseek):
  2rdp-assembly1_A-2  TM=8.443E-01  e=3.707E-02  Geobacillus stearothermophilus
  5kk1-assembly1_A  TM=8.643E-01  e=6.783E-02  Sulfolobus sp. NOB8H2
  5k5o-assembly1_C  TM=8.509E-01  e=9.430E-02  Sulfolobus sp. NOB8H2
  4a6d-assembly1_A  TM=8.466E-01  e=1.633E-01  Homo sapiens
  4jba-assembly1_B  TM=8.291E-01  e=1.546E-01  Escherichia coli K-12

Mean predicted aligned error: 15.03 Å